Protein AF-0000000073300552 (afdb_homodimer)

Secondary structure (DSSP, 8-state):
-----GGGGGGGGGSTT-SS-----TT-EEE-S-TTT-HHHHHHHHHHHHHHHHHHHHTT---TT---EEEEEEEEEEEEEEEEEEEEEEEEEETTEEEEEEEEEEEEGGGTEEEEEEEEE----/-----GGGGGGGGGSTT-SS-----TT-EEE-S-TTT-HHHHHHHHHHHHHHHHHHHHTT---TT---EEEEEEEEEEEEEEEEEEEEEEEEEETTEEEEEEEEEEEEGGGTEEEEEEEEE----

Nearest PDB structures (foldseek):
  4tx4-assembly1_B  TM=7.366E-01  e=3.672E-06  Vigna unguiculata
  6vlp-assembly1_A  TM=6.630E-01  e=2.800E-05  Humulus lupulus
  4lzi-assembly1_A  TM=4.483E-01  e=7.388E-04  Solanum tuberosum
  8joh-assembly1_A  TM=6.327E-01  e=1.843E-02  Echinococcus multilocularis
  2l4v-assembly1_A  TM=4.323E-01  e=4.546E-02  Ananas comosus

Organism: Prunus persica (NCBI:txid3760)

Sequence (250 aa):
MMKVPILALLICLLFALSNGYGGTKVGGRQQIEDVKTNKEVQKLGRFSVAEYNRTQRKSHQSNGGGELQFLEVVEAQSQVVSGIKYYLKVSAVRNGAHMLFDSEVVVKPWLHSKQLLNFAPHGPNMMKVPILALLICLLFALSNGYGGTKVGGRQQIEDVKTNKEVQKLGRFSVAEYNRTQRKSHQSNGGGELQFLEVVEAQSQVVSGIKYYLKVSAVRNGAHMLFDSEVVVKPWLHSKQLLNFAPHGPN

pLDDT: mean 81.33, std 24.67, range [25.48, 98.88]

Radius of gyration: 22.51 Å; Cα contacts (8 Å, |Δi|>4): 403; chains: 2; bounding box: 71×49×38 Å

Solvent-accessible surface area (backbone atoms only — not comparable to full-atom values): 14512 Å² total; per-residue (Å²): 137,82,82,76,77,83,77,70,65,70,66,52,71,74,57,67,81,61,64,86,65,70,85,67,57,92,53,49,79,38,80,47,85,58,34,84,75,30,63,67,57,38,50,51,41,46,48,46,46,51,51,50,43,51,51,36,60,69,68,64,52,63,54,89,54,66,68,70,39,76,73,46,31,75,42,38,30,40,24,54,42,66,38,37,35,35,43,34,34,32,37,30,35,41,80,86,41,81,44,48,27,39,34,32,36,40,33,27,78,93,72,75,42,73,44,78,75,46,76,45,76,49,71,85,130,138,83,84,75,78,81,75,69,64,72,67,52,68,74,56,67,81,60,63,85,65,72,85,66,56,90,54,50,79,39,79,48,84,58,34,83,74,30,65,68,58,39,50,50,41,46,49,46,45,52,52,50,43,50,51,34,59,69,67,64,52,62,54,87,56,66,67,69,37,75,73,45,32,75,43,37,30,40,24,56,43,66,38,36,34,35,42,34,33,32,36,30,35,40,79,86,42,81,46,48,25,40,35,32,37,40,34,26,77,94,71,75,41,74,44,78,77,45,76,43,74,49,69,85,129

InterPro domains:
  IPR000010 Cystatin domain [PF16845] (33-120)
  IPR000010 Cystatin domain [SM00043] (24-122)
  IPR000010 Cystatin domain [cd00042] (27-119)
  IPR018073 Proteinase inhibitor I25, cystatin, conserved site [PS00287] (78-91)
  IPR046350 Cystatin superfamily [SSF54403] (32-123)

Structure (mmCIF, N/CA/C/O backbone):
data_AF-0000000073300552-model_v1
#
loop_
_entity.id
_entity.type
_entity.pdbx_description
1 polymer 'Uncharacterized protein'
#
loop_
_atom_site.group_PDB
_atom_site.id
_atom_site.type_symbol
_atom_site.label_atom_id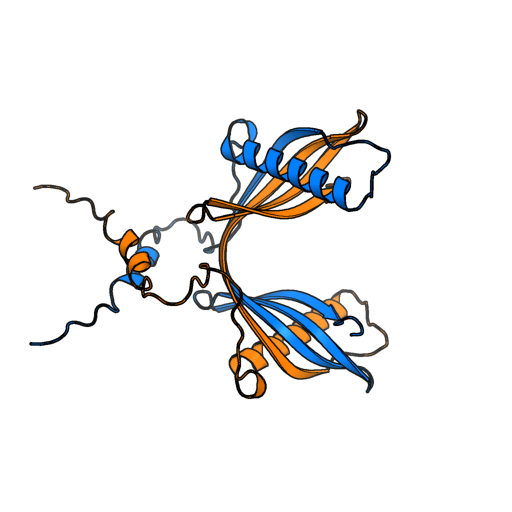
_atom_site.label_alt_id
_atom_site.label_comp_id
_atom_site.label_asym_id
_atom_site.label_entity_id
_atom_site.label_seq_id
_atom_site.pdbx_PDB_ins_code
_atom_site.Cartn_x
_atom_site.Cartn_y
_atom_site.Cartn_z
_atom_site.occupancy
_atom_site.B_iso_or_equiv
_atom_site.auth_seq_id
_atom_site.auth_comp_id
_atom_site.auth_asym_id
_atom_site.auth_atom_id
_atom_site.pdbx_PDB_model_num
ATOM 1 N N . MET A 1 1 ? -47.312 -12.625 2.01 1 25.48 1 MET A N 1
ATOM 2 C CA . MET A 1 1 ? -46.719 -11.43 2.605 1 25.48 1 MET A CA 1
ATOM 3 C C . MET A 1 1 ? -45.281 -11.25 2.17 1 25.48 1 MET A C 1
ATOM 5 O O . MET A 1 1 ? -44.438 -12.102 2.447 1 25.48 1 MET A O 1
ATOM 9 N N . MET A 1 2 ? -45.031 -10.477 1.089 1 26.59 2 MET A N 1
ATOM 10 C CA . MET A 1 2 ? -44.031 -10.477 0.047 1 26.59 2 MET A CA 1
ATOM 11 C C . MET A 1 2 ? -42.75 -9.781 0.529 1 26.59 2 MET A C 1
ATOM 13 O O . MET A 1 2 ? -42.812 -8.664 1.046 1 26.59 2 MET A O 1
ATOM 17 N N . LYS A 1 3 ? -41.781 -10.516 1.022 1 33.62 3 LYS A N 1
ATOM 18 C CA . LYS A 1 3 ? -40.469 -10.18 1.58 1 33.62 3 LYS A CA 1
ATOM 19 C C . LYS A 1 3 ? -39.688 -9.273 0.634 1 33.62 3 LYS A C 1
ATOM 21 O O . LYS A 1 3 ? -39.344 -9.664 -0.49 1 33.62 3 LYS A O 1
ATOM 26 N N . VAL A 1 4 ? -40 -7.871 0.587 1 34.06 4 VAL A N 1
ATOM 27 C CA . VAL A 1 4 ? -39.375 -6.852 -0.248 1 34.06 4 VAL A CA 1
ATOM 28 C C . VAL A 1 4 ? -37.844 -6.867 -0.041 1 34.06 4 VAL A C 1
ATOM 30 O O . VAL A 1 4 ? -37.375 -6.855 1.096 1 34.06 4 VAL A O 1
ATOM 33 N N . PRO A 1 5 ? -37 -7.207 -1.042 1 36 5 PRO A N 1
ATOM 34 C CA . PRO A 1 5 ? -35.562 -7.496 -1.068 1 36 5 PRO A 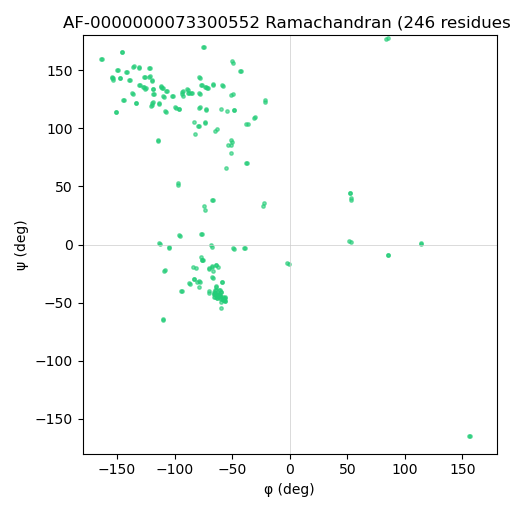CA 1
ATOM 35 C C . PRO A 1 5 ? -34.719 -6.297 -0.654 1 36 5 PRO A C 1
ATOM 37 O O . PRO A 1 5 ? -34.969 -5.172 -1.081 1 36 5 PRO A O 1
ATOM 40 N N . ILE A 1 6 ? -34.188 -6.164 0.638 1 35.41 6 ILE A N 1
ATOM 41 C CA . ILE A 1 6 ? -33.344 -5.242 1.363 1 35.41 6 ILE A CA 1
ATOM 42 C C . ILE A 1 6 ? -32.094 -4.949 0.537 1 35.41 6 ILE A C 1
ATOM 44 O O . ILE A 1 6 ? -31.125 -4.34 1.032 1 35.41 6 ILE A O 1
ATOM 48 N N . LEU A 1 7 ? -31.828 -5.539 -0.663 1 34.69 7 LEU A N 1
ATOM 49 C CA . LEU A 1 7 ? -30.594 -5.441 -1.453 1 34.69 7 LEU A CA 1
ATOM 50 C C . LEU A 1 7 ? -30.406 -4.023 -1.98 1 34.69 7 LEU A C 1
ATOM 52 O O . LEU A 1 7 ? -29.297 -3.639 -2.344 1 34.69 7 LEU A O 1
ATOM 56 N N . ALA A 1 8 ? -31.391 -3.168 -2.047 1 30.52 8 ALA A N 1
ATOM 57 C CA . ALA A 1 8 ? -31.391 -1.989 -2.908 1 30.52 8 ALA A CA 1
ATOM 58 C C . ALA A 1 8 ? -30.672 -0.822 -2.238 1 30.52 8 ALA A C 1
ATOM 60 O O . ALA A 1 8 ? -30.312 0.155 -2.896 1 30.52 8 ALA A O 1
ATOM 61 N N . LEU A 1 9 ? -30.516 -0.854 -0.917 1 31.48 9 LEU A N 1
ATOM 62 C CA . LEU A 1 9 ? -30.203 0.421 -0.277 1 31.48 9 LEU A CA 1
ATOM 63 C C . LEU A 1 9 ? -28.703 0.722 -0.358 1 31.48 9 LEU A C 1
ATOM 65 O O . LEU A 1 9 ? -28.312 1.887 -0.398 1 31.48 9 LEU A O 1
ATOM 69 N N . LEU A 1 10 ? -27.781 -0.257 -0.384 1 35.22 10 LEU A N 1
ATOM 70 C CA . LEU A 1 10 ? -26.359 0.004 -0.203 1 35.22 10 LEU A CA 1
ATOM 71 C C . LEU A 1 10 ? -25.797 0.787 -1.385 1 35.22 10 LEU A C 1
ATOM 73 O O . LEU A 1 10 ? -24.672 1.29 -1.323 1 35.22 10 LEU A O 1
ATOM 77 N N . ILE A 1 11 ? -26.438 0.8 -2.523 1 36.72 11 ILE A N 1
ATOM 78 C CA . ILE A 1 11 ? -25.891 1.356 -3.754 1 36.72 11 ILE A CA 1
ATOM 79 C C . ILE A 1 11 ? -25.969 2.881 -3.715 1 36.72 11 ILE A C 1
ATOM 81 O O . ILE A 1 11 ? -25.531 3.559 -4.641 1 36.72 11 ILE A O 1
ATOM 85 N N . CYS A 1 12 ? -26.703 3.439 -2.725 1 34 12 CYS A N 1
ATOM 86 C CA . CYS A 1 12 ? -27.094 4.828 -2.943 1 34 12 CYS A CA 1
ATOM 87 C C . CYS A 1 12 ? -25.938 5.773 -2.648 1 34 12 CYS A C 1
ATOM 89 O O . CYS A 1 12 ? -26 6.961 -2.959 1 34 12 CYS A O 1
ATOM 91 N N . LEU A 1 13 ? -25.062 5.445 -1.57 1 36.84 13 LEU A N 1
ATOM 92 C CA . LEU A 1 13 ? -24.125 6.508 -1.227 1 36.84 13 LEU A CA 1
ATOM 93 C C . LEU A 1 13 ? -23.203 6.816 -2.398 1 36.84 13 LEU A C 1
ATOM 95 O O . LEU A 1 13 ? -22.453 7.801 -2.363 1 36.84 13 LEU A O 1
ATOM 99 N N . LEU A 1 14 ? -23.078 5.91 -3.354 1 37.81 14 LEU A N 1
ATOM 100 C CA . LEU A 1 14 ? -22.172 6.242 -4.457 1 37.81 14 LEU A CA 1
ATOM 101 C C . LEU A 1 14 ? -22.766 7.363 -5.312 1 37.81 14 LEU A C 1
ATOM 103 O O . LEU A 1 14 ? -22.078 7.898 -6.184 1 37.81 14 LEU A O 1
ATOM 107 N N . PHE A 1 15 ? -24.141 7.543 -5.215 1 34.84 15 PHE A N 1
ATOM 108 C CA . PHE A 1 15 ? -24.688 8.375 -6.281 1 34.84 15 PHE A CA 1
ATOM 109 C C . PHE A 1 15 ? -24.438 9.852 -5.992 1 34.84 15 PHE A C 1
ATOM 111 O O . PHE A 1 15 ? -24.75 10.711 -6.816 1 34.84 15 PHE A O 1
ATOM 118 N N . ALA A 1 16 ? -24.406 10.234 -4.652 1 35.75 16 ALA A N 1
ATOM 119 C CA . ALA A 1 16 ? -24.609 11.68 -4.527 1 35.75 16 ALA A CA 1
ATOM 120 C C . ALA A 1 16 ? -23.516 12.445 -5.285 1 35.75 16 ALA A C 1
ATOM 122 O O . ALA A 1 16 ? -23.734 13.578 -5.719 1 35.75 16 ALA A O 1
ATOM 123 N N . LEU A 1 17 ? -22.234 12.234 -5.047 1 37.5 17 LEU A N 1
ATOM 124 C CA . LEU A 1 17 ? -21.344 13.289 -5.512 1 37.5 17 LEU A CA 1
ATOM 125 C C . LEU A 1 17 ? -21.188 13.25 -7.031 1 37.5 17 LEU A C 1
ATOM 127 O O . LEU A 1 17 ? -20.156 12.82 -7.547 1 37.5 17 LEU A O 1
ATOM 131 N N . SER A 1 18 ? -22.172 12.883 -7.672 1 35.56 18 SER A N 1
ATOM 132 C CA . SER A 1 18 ? -22.016 12.977 -9.117 1 35.56 18 SER A CA 1
ATOM 133 C C . SER A 1 18 ? -21.922 14.43 -9.57 1 35.56 18 SER A C 1
ATOM 135 O O . SER A 1 18 ? -22.312 14.766 -10.695 1 35.56 18 SER A O 1
ATOM 137 N N . ASN A 1 19 ? -22.031 15.453 -8.688 1 38.03 19 ASN A N 1
ATOM 138 C CA . ASN A 1 19 ? -22 16.703 -9.422 1 38.03 19 ASN A CA 1
ATOM 139 C C . ASN A 1 19 ? -20.812 16.75 -10.391 1 38.03 19 ASN A C 1
ATOM 141 O O . ASN A 1 19 ? -19.859 15.984 -10.258 1 38.03 19 ASN A O 1
ATOM 145 N N . GLY A 1 20 ? -20.906 17.656 -11.508 1 37.31 20 GLY A N 1
ATOM 146 C CA . GLY A 1 20 ? -20.062 18.094 -12.602 1 37.31 20 GLY A CA 1
ATOM 147 C C . GLY A 1 20 ? -18.609 18.297 -12.18 1 37.31 20 GLY A C 1
ATOM 148 O O . GLY A 1 20 ? -17.891 19.078 -12.805 1 37.31 20 GLY A O 1
ATOM 149 N N . TYR A 1 21 ? -18.25 18.125 -10.828 1 37.28 21 TYR A N 1
ATOM 150 C CA . TYR A 1 21 ? -16.859 18.484 -10.562 1 37.28 21 TYR A CA 1
ATOM 151 C C . TYR A 1 21 ? -15.93 17.812 -11.562 1 37.28 21 TYR A C 1
ATOM 153 O O . TYR A 1 21 ? -16.266 16.766 -12.133 1 37.28 21 TYR A O 1
ATOM 161 N N . GLY A 1 22 ? -15.07 18.453 -12.188 1 38.16 22 GLY A N 1
ATOM 162 C CA . GLY A 1 22 ? -13.984 17.922 -13 1 38.16 22 GLY A CA 1
ATOM 163 C C . GLY A 1 22 ? -13.617 16.484 -12.656 1 38.16 22 GLY A C 1
ATOM 164 O O . GLY A 1 22 ? -13.93 16.016 -11.562 1 38.16 22 GLY A O 1
ATOM 165 N N . GLY A 1 23 ? -13.672 15.531 -13.633 1 42.41 23 GLY A N 1
ATOM 166 C CA . GLY A 1 23 ? -13.328 14.117 -13.578 1 42.41 23 GLY A CA 1
ATOM 167 C C . GLY A 1 23 ? -12.359 13.789 -12.453 1 42.41 23 GLY A C 1
ATOM 168 O O . GLY A 1 23 ? -11.156 13.648 -12.688 1 42.41 23 GLY A O 1
ATOM 169 N N . THR A 1 24 ? -12.484 14.477 -11.289 1 45.47 24 THR A N 1
ATOM 170 C CA . THR A 1 24 ? -11.547 13.914 -10.328 1 45.47 24 THR A CA 1
ATOM 171 C C . THR A 1 24 ? -11.695 12.398 -10.242 1 45.47 24 THR A C 1
ATOM 173 O O . THR A 1 24 ? -12.805 11.891 -10.047 1 45.47 24 THR A O 1
ATOM 176 N N . LYS A 1 25 ? -11.125 11.664 -11 1 53.62 25 LYS A N 1
ATOM 177 C CA . LYS A 1 25 ? -11.117 10.203 -10.922 1 53.62 25 LYS A CA 1
ATOM 178 C C . LYS A 1 25 ? -11.227 9.727 -9.477 1 53.62 25 LYS A C 1
ATOM 180 O O . LYS A 1 25 ? -10.617 10.305 -8.578 1 53.62 25 LYS A O 1
ATOM 185 N N . VAL A 1 26 ? -12.336 9.172 -9.086 1 62.34 26 VAL A N 1
ATOM 186 C CA . VAL A 1 26 ? -12.594 8.547 -7.793 1 62.34 26 VAL A CA 1
ATOM 187 C C . VAL A 1 26 ? -11.352 7.785 -7.328 1 62.34 26 VAL A C 1
ATOM 189 O O . VAL A 1 26 ? -10.836 6.926 -8.047 1 62.34 26 VAL A O 1
ATOM 192 N N . GLY A 1 27 ? -10.633 8.438 -6.344 1 75.88 27 GLY A N 1
ATOM 193 C CA . GLY A 1 27 ? -9.516 7.762 -5.703 1 75.88 27 GLY A CA 1
ATOM 194 C C . GLY A 1 27 ? -8.172 8.414 -5.996 1 75.88 27 GLY A C 1
ATOM 195 O O . GLY A 1 27 ? -7.121 7.816 -5.758 1 75.88 27 GLY A O 1
ATOM 196 N N . GLY A 1 28 ? -8.195 9.508 -6.766 1 87.19 28 GLY A N 1
ATOM 197 C CA . GLY A 1 28 ? -6.926 10.172 -7.008 1 87.19 28 GLY A CA 1
ATOM 198 C C . GLY A 1 28 ? -6.438 10.977 -5.82 1 87.19 28 GLY A C 1
ATOM 199 O O . GLY A 1 28 ? -7.164 11.156 -4.84 1 87.19 28 GLY A O 1
ATOM 200 N N . ARG A 1 29 ? -5.207 11.43 -5.91 1 95 29 ARG A N 1
ATOM 201 C CA . ARG A 1 29 ? -4.625 12.242 -4.844 1 95 29 ARG A CA 1
ATOM 202 C C . ARG A 1 29 ? -5.156 13.672 -4.891 1 95 29 ARG A C 1
ATOM 204 O O . ARG A 1 29 ? -5.309 14.25 -5.969 1 95 29 ARG A O 1
ATOM 211 N N . GLN A 1 30 ? -5.465 14.203 -3.797 1 96.81 30 GLN A N 1
ATOM 212 C CA . GLN A 1 30 ? -5.922 15.578 -3.643 1 96.81 30 GLN A CA 1
ATOM 213 C C . GLN A 1 30 ? -4.965 16.375 -2.764 1 96.81 30 GLN A C 1
ATOM 215 O O . GLN A 1 30 ? -4.594 15.938 -1.675 1 96.81 30 GLN A O 1
ATOM 220 N N . GLN A 1 31 ? -4.648 17.562 -3.258 1 97.56 31 GLN A N 1
ATOM 221 C CA . GLN A 1 31 ? -3.754 18.438 -2.492 1 97.56 31 GLN A CA 1
ATOM 222 C C . GLN A 1 31 ? -4.465 19.016 -1.276 1 97.56 31 GLN A C 1
ATOM 224 O O . GLN A 1 31 ? -5.613 19.453 -1.37 1 97.56 31 GLN A O 1
ATOM 229 N N . ILE A 1 32 ? -3.807 19 -0.195 1 97.56 32 ILE A N 1
ATOM 230 C CA . ILE A 1 32 ? -4.258 19.719 0.989 1 97.56 32 ILE A CA 1
ATOM 231 C C . ILE A 1 32 ? -3.568 21.078 1.06 1 97.56 32 ILE A C 1
ATOM 233 O O . ILE A 1 32 ? -2.342 21.156 1.167 1 97.56 32 ILE A O 1
ATOM 237 N N . GLU A 1 33 ? -4.254 22.141 0.992 1 96.5 33 GLU A N 1
ATOM 238 C CA . GLU A 1 33 ? -3.689 23.469 0.802 1 96.5 33 GLU A CA 1
ATOM 239 C C . GLU A 1 33 ? -3.322 24.109 2.139 1 96.5 33 GLU A C 1
ATOM 241 O O . GLU A 1 33 ? -2.355 24.875 2.225 1 96.5 33 GLU A O 1
ATOM 246 N N . ASP A 1 34 ? -4.055 23.828 3.188 1 97 34 ASP A N 1
ATOM 247 C CA . ASP A 1 34 ? -3.822 24.484 4.473 1 97 34 ASP A CA 1
ATOM 248 C C . ASP A 1 34 ? -2.965 23.609 5.387 1 97 34 ASP A C 1
ATOM 250 O O . ASP A 1 34 ? -3.279 23.438 6.566 1 97 34 ASP A O 1
ATOM 254 N N . VAL A 1 35 ? -1.846 23.156 4.875 1 97.88 35 VAL A N 1
ATOM 255 C CA . VAL A 1 35 ? -1.058 22.125 5.531 1 97.88 35 VAL A CA 1
ATOM 256 C C . VAL A 1 35 ? -0.512 22.656 6.855 1 97.88 35 VAL A C 1
ATOM 258 O O . VAL A 1 35 ? -0.629 21.984 7.891 1 97.88 35 VAL A O 1
ATOM 261 N N . LYS A 1 36 ? 0.034 23.875 6.91 1 96.69 36 LYS A N 1
ATOM 262 C CA . LYS A 1 36 ? 0.73 24.391 8.086 1 96.69 36 LYS A CA 1
ATOM 263 C C . LYS A 1 36 ? -0.235 24.594 9.25 1 96.69 36 LYS A C 1
ATOM 265 O O . LYS A 1 36 ? 0.139 24.422 10.414 1 96.69 36 LYS A O 1
ATOM 270 N N . THR A 1 37 ? -1.49 24.859 8.898 1 97.19 37 THR A N 1
ATOM 271 C CA . THR A 1 37 ? -2.451 25.156 9.953 1 97.19 37 THR A CA 1
ATOM 272 C C . THR A 1 37 ? -3.381 23.969 10.18 1 97.19 37 THR A C 1
ATOM 274 O O . THR A 1 37 ? -4.234 24 11.07 1 97.19 37 THR A O 1
ATOM 277 N N . ASN A 1 38 ? -3.219 22.984 9.43 1 98 38 ASN A N 1
ATOM 278 C CA . ASN A 1 38 ? -4.043 21.781 9.555 1 98 38 ASN A CA 1
ATOM 279 C C . ASN A 1 38 ? -3.561 20.891 10.688 1 98 38 ASN A C 1
ATOM 281 O O . ASN A 1 38 ? -2.596 20.141 10.531 1 98 38 ASN A O 1
ATOM 285 N N . LYS A 1 39 ? -4.242 20.938 11.797 1 98.06 39 LYS A N 1
ATOM 286 C CA . LYS A 1 39 ? -3.809 20.234 13.008 1 98.06 39 LYS A CA 1
ATOM 287 C C . LYS A 1 39 ? -3.746 18.734 12.789 1 98.06 39 LYS A C 1
ATOM 289 O O . LYS A 1 39 ? -2.834 18.062 13.273 1 98.06 39 LYS A O 1
ATOM 294 N N . GLU A 1 40 ? -4.688 18.188 12.07 1 97.75 40 GLU A N 1
ATOM 295 C CA . GLU A 1 40 ? -4.715 16.75 11.812 1 97.75 40 GLU A CA 1
ATOM 296 C C . GLU A 1 40 ? -3.494 16.312 11.008 1 97.75 40 GLU A C 1
ATOM 298 O O . GLU A 1 40 ? -2.846 15.32 11.352 1 97.75 40 GLU A O 1
ATOM 303 N N . VAL A 1 41 ? -3.213 17.047 10 1 98.69 41 VAL A N 1
ATOM 304 C CA . VAL A 1 41 ? -2.078 16.75 9.133 1 98.69 41 VAL A CA 1
ATOM 305 C C . VAL A 1 41 ? -0.781 16.828 9.938 1 98.69 41 VAL A C 1
ATOM 307 O O . VAL A 1 41 ? 0.089 15.961 9.812 1 98.69 41 VAL A O 1
ATOM 310 N N . GLN A 1 42 ? -0.641 17.844 10.758 1 98.88 42 GLN A N 1
ATOM 311 C CA . GLN A 1 42 ? 0.555 18 11.586 1 98.88 42 GLN A CA 1
ATOM 312 C C . GLN A 1 42 ? 0.674 16.844 12.586 1 98.88 42 GLN A C 1
ATOM 314 O O . GLN A 1 42 ? 1.773 16.359 12.844 1 98.88 42 GLN A O 1
ATOM 319 N N . LYS A 1 43 ? -0.481 16.375 13.117 1 98.75 43 LYS A N 1
ATOM 320 C CA . LYS A 1 43 ? -0.477 15.234 14.023 1 98.75 43 LYS A CA 1
ATOM 321 C C . LYS A 1 43 ? 0 13.969 13.312 1 98.75 43 LYS A C 1
ATOM 323 O O . LYS A 1 43 ? 0.736 13.164 13.883 1 98.75 43 LYS A O 1
ATOM 328 N N . LEU A 1 44 ? -0.402 13.805 12.094 1 98.88 44 LEU A N 1
ATOM 329 C CA . LEU A 1 44 ? 0.035 12.656 11.312 1 98.88 44 LEU A CA 1
ATOM 330 C C . LEU A 1 44 ? 1.536 12.711 11.055 1 98.88 44 LEU A C 1
ATOM 332 O O . LEU A 1 44 ? 2.211 11.68 11.055 1 98.88 44 LEU A O 1
ATOM 336 N N . GLY A 1 45 ? 2.064 13.844 10.75 1 98.88 45 GLY A N 1
ATOM 337 C CA . GLY A 1 45 ? 3.504 14 10.625 1 98.88 45 GLY A CA 1
ATOM 338 C C . GLY A 1 45 ? 4.262 13.617 11.875 1 98.88 45 GLY A C 1
ATOM 339 O O . GLY A 1 45 ? 5.262 12.898 11.805 1 98.88 45 GLY A O 1
ATOM 340 N N . ARG A 1 46 ? 3.756 14.094 13 1 98.75 46 ARG A N 1
ATOM 341 C CA . ARG A 1 46 ? 4.375 13.734 14.273 1 98.75 46 ARG A CA 1
ATOM 342 C C . ARG A 1 46 ? 4.344 12.227 14.492 1 98.75 46 ARG A C 1
ATOM 344 O O . ARG A 1 46 ? 5.332 11.641 14.938 1 98.75 46 ARG A O 1
ATOM 351 N N . PHE A 1 47 ? 3.246 11.719 14.203 1 98.88 47 PHE A N 1
ATOM 352 C CA . PHE A 1 47 ? 3.098 10.266 14.297 1 98.88 47 PHE A CA 1
ATOM 353 C C . PHE A 1 47 ? 4.137 9.562 13.438 1 98.88 47 PHE A C 1
ATOM 355 O O . PHE A 1 47 ? 4.742 8.578 13.867 1 98.88 47 PHE A O 1
ATOM 362 N N . SER A 1 48 ? 4.324 9.977 12.281 1 98.81 48 SER A N 1
ATOM 363 C CA . SER A 1 48 ? 5.277 9.375 11.352 1 98.81 48 SER A CA 1
ATOM 364 C C . SER A 1 48 ? 6.684 9.352 11.938 1 98.81 48 SER A C 1
ATOM 366 O O . SER A 1 48 ? 7.359 8.32 11.906 1 98.81 48 SER A O 1
ATOM 368 N N . VAL A 1 49 ? 7.074 10.438 12.445 1 98.44 49 VAL A N 1
ATOM 369 C CA . VAL A 1 49 ? 8.414 10.562 13.008 1 98.44 49 VAL A CA 1
ATOM 370 C C . VAL A 1 49 ? 8.547 9.664 14.234 1 98.44 49 VAL A C 1
ATOM 372 O O . VAL A 1 49 ? 9.555 8.977 14.406 1 98.44 49 VAL A O 1
ATOM 375 N N . ALA A 1 50 ? 7.504 9.664 15.078 1 97.94 50 ALA A N 1
ATOM 376 C CA . ALA A 1 50 ? 7.516 8.82 16.266 1 97.94 50 ALA A CA 1
ATOM 377 C C . ALA A 1 50 ? 7.645 7.348 15.898 1 97.94 50 ALA A C 1
ATOM 379 O O . ALA A 1 50 ? 8.414 6.609 16.516 1 97.94 50 ALA A O 1
ATOM 380 N N . GLU A 1 51 ? 6.875 6.957 14.969 1 97.62 51 GLU A N 1
ATOM 381 C CA . GLU A 1 51 ? 6.914 5.566 14.523 1 97.62 51 GLU A CA 1
ATOM 382 C C . GLU A 1 51 ? 8.273 5.215 13.93 1 97.62 51 GLU A C 1
ATOM 384 O O . GLU A 1 51 ? 8.797 4.125 14.164 1 97.62 51 GLU A O 1
ATOM 389 N N . TYR A 1 52 ? 8.789 6.094 13.117 1 95.69 52 TYR A N 1
ATOM 390 C CA . TYR A 1 52 ? 10.125 5.891 12.555 1 95.69 52 TYR A CA 1
ATOM 391 C C . TYR A 1 52 ? 11.156 5.707 13.664 1 95.69 52 TYR A C 1
ATOM 393 O O . TYR A 1 52 ? 11.945 4.762 13.633 1 95.69 52 TYR A O 1
ATOM 401 N N . ASN A 1 53 ? 11.109 6.59 14.617 1 95.19 53 ASN A N 1
ATOM 402 C CA . ASN A 1 53 ? 12.039 6.512 15.734 1 95.19 53 ASN A CA 1
ATOM 403 C C . ASN A 1 53 ? 11.875 5.207 16.516 1 95.19 53 ASN A C 1
ATOM 405 O O . ASN A 1 53 ? 12.867 4.594 16.922 1 95.19 53 ASN A O 1
ATOM 409 N N . ARG A 1 54 ? 10.68 4.863 16.719 1 94.94 54 ARG A N 1
ATOM 410 C CA . ARG A 1 54 ? 10.398 3.619 17.422 1 94.94 54 ARG A CA 1
ATOM 411 C C . ARG A 1 54 ? 11.023 2.428 16.703 1 94.94 54 ARG A C 1
ATOM 413 O O . ARG A 1 54 ? 11.641 1.567 17.328 1 94.94 54 ARG A O 1
ATOM 420 N N . THR A 1 55 ? 10.82 2.373 15.461 1 92.81 55 THR A N 1
ATOM 421 C CA . THR A 1 55 ? 11.328 1.265 14.656 1 92.81 55 THR A CA 1
ATOM 422 C C . THR A 1 55 ? 12.852 1.26 14.648 1 92.81 55 THR A C 1
ATOM 424 O O . THR A 1 55 ? 13.477 0.196 14.672 1 92.81 55 THR A O 1
ATOM 427 N N . GLN A 1 56 ? 13.406 2.473 14.516 1 90.19 56 GLN A N 1
ATOM 428 C CA . GLN A 1 56 ? 14.859 2.576 14.539 1 90.19 56 GLN A CA 1
ATOM 429 C C . GLN A 1 56 ? 15.43 2.086 15.867 1 90.19 56 GLN A C 1
ATOM 431 O O . GLN A 1 56 ? 16.484 1.456 15.898 1 90.19 56 GLN A O 1
ATOM 436 N N . ARG A 1 57 ? 14.789 2.459 16.922 1 88.69 57 ARG A N 1
ATOM 437 C CA . ARG A 1 57 ? 15.219 2.012 18.25 1 88.69 57 ARG A CA 1
ATOM 438 C C . ARG A 1 57 ? 15.188 0.491 18.344 1 88.69 57 ARG A C 1
ATOM 440 O O . ARG A 1 57 ? 16.094 -0.12 18.891 1 88.69 57 ARG A O 1
ATOM 447 N N . LYS A 1 58 ? 14.188 -0.043 17.797 1 87.12 58 LYS A N 1
ATOM 448 C CA . LYS A 1 58 ? 14 -1.489 17.875 1 87.12 58 LYS A CA 1
ATOM 449 C C . LYS A 1 58 ? 15.039 -2.225 17.031 1 87.12 58 LYS A C 1
ATOM 451 O O . LYS A 1 58 ? 15.523 -3.289 17.438 1 87.12 58 LYS A O 1
ATOM 456 N N . SER A 1 59 ? 15.352 -1.716 15.852 1 83.31 59 SER A N 1
ATOM 457 C CA . SER A 1 59 ? 16.297 -2.355 14.945 1 83.31 59 SER A CA 1
ATOM 458 C C . SER A 1 59 ? 17.734 -2.125 15.391 1 83.31 59 SER A C 1
ATOM 460 O O . SER A 1 59 ? 18.672 -2.637 14.773 1 83.31 59 SER A O 1
ATOM 462 N N . HIS A 1 60 ? 17.969 -1.572 16.594 1 71.44 60 HIS A N 1
ATOM 463 C CA . HIS A 1 60 ? 19.281 -1.262 17.125 1 71.44 60 HIS A CA 1
ATOM 464 C C . HIS A 1 60 ? 20.094 -0.434 16.125 1 71.44 60 HIS A C 1
ATOM 466 O O . HIS A 1 60 ? 21.328 -0.353 16.234 1 71.44 60 HIS A O 1
ATOM 472 N N . GLN A 1 61 ? 19.406 -0.112 15 1 62.53 61 GLN A N 1
ATOM 473 C CA . GLN A 1 61 ? 20.125 0.767 14.07 1 62.53 61 GLN A CA 1
ATOM 474 C C . GLN A 1 61 ? 20.312 2.154 14.68 1 62.53 61 GLN A C 1
ATOM 476 O O . GLN A 1 61 ? 20.219 3.162 13.977 1 62.53 61 GLN A O 1
ATOM 481 N N . SER A 1 62 ? 20.578 2.172 15.938 1 58.69 62 SER A N 1
ATOM 482 C CA . SER A 1 62 ? 20.938 3.48 16.469 1 58.69 62 SER A CA 1
ATOM 483 C C . SER A 1 62 ? 21.781 4.273 15.492 1 58.69 62 SER A C 1
ATOM 485 O O . SER A 1 62 ? 22.875 3.848 15.125 1 58.69 62 SER A O 1
ATOM 487 N N . ASN A 1 63 ? 21.172 4.664 14.508 1 58.03 63 ASN A N 1
ATOM 488 C CA . ASN A 1 63 ? 22.062 5.488 13.695 1 58.03 63 ASN A CA 1
ATOM 489 C C . ASN A 1 63 ? 22.734 6.578 14.523 1 58.03 63 ASN A C 1
ATOM 491 O O . ASN A 1 63 ? 22.109 7.164 15.414 1 58.03 63 ASN A O 1
ATOM 495 N N . GLY A 1 64 ? 23.828 6.238 15.039 1 62.38 64 GLY A N 1
ATOM 496 C CA . GLY A 1 64 ? 24.703 7.152 15.758 1 62.38 64 GLY A CA 1
ATOM 497 C C . GLY A 1 64 ? 24.188 8.578 15.781 1 62.38 64 GLY A C 1
ATOM 498 O O . GLY A 1 64 ? 24.688 9.422 16.531 1 62.38 64 GLY A O 1
ATOM 499 N N . GLY A 1 65 ? 23.297 8.914 14.977 1 67 65 GLY A N 1
ATOM 500 C CA . GLY A 1 65 ? 23 10.328 14.812 1 67 65 GLY A CA 1
ATOM 501 C C . GLY A 1 65 ? 21.828 10.789 15.656 1 67 65 GLY A C 1
ATOM 502 O O . GLY A 1 65 ? 21.453 11.961 15.602 1 67 65 GLY A O 1
ATOM 503 N N . GLY A 1 66 ? 21.234 9.922 16.641 1 82.81 66 GLY A N 1
ATOM 504 C CA . GLY A 1 66 ? 20.156 10.344 17.516 1 82.81 66 GLY A CA 1
ATOM 505 C C . GLY A 1 66 ? 18.781 10.234 16.875 1 82.81 66 GLY A C 1
ATOM 506 O O . GLY A 1 66 ? 18.672 9.859 15.695 1 82.81 66 GLY A O 1
ATOM 507 N N . GLU A 1 67 ? 17.75 10.547 17.641 1 91 67 GLU A N 1
ATOM 508 C CA . GLU A 1 67 ? 16.375 10.461 17.188 1 91 67 GLU A CA 1
ATOM 509 C C . GLU A 1 67 ? 16 11.656 16.312 1 91 67 GLU A C 1
ATOM 511 O O . GLU A 1 67 ? 16.562 12.742 16.469 1 91 67 GLU A O 1
ATOM 516 N N . LEU A 1 68 ? 15.211 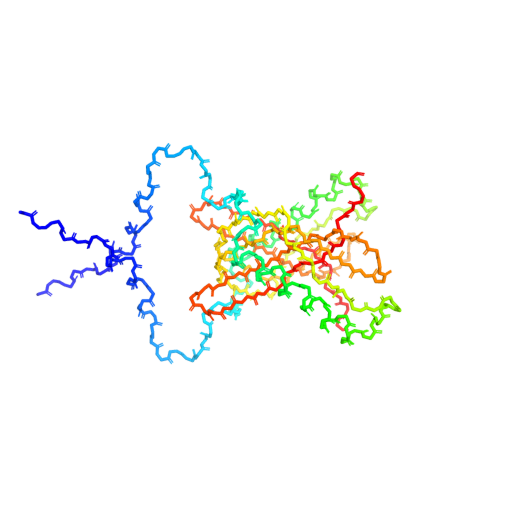11.367 15.359 1 95.06 68 LEU A N 1
ATOM 517 C CA . LEU A 1 68 ? 14.641 12.43 14.539 1 95.06 68 LEU A CA 1
ATOM 518 C C . LEU A 1 68 ? 13.688 13.289 15.352 1 95.06 68 LEU A C 1
ATOM 520 O O . LEU A 1 68 ? 12.906 12.773 16.156 1 95.06 68 LEU A O 1
ATOM 524 N N . GLN A 1 69 ? 13.812 14.594 15.133 1 97.5 69 GLN A N 1
ATOM 525 C CA . GLN A 1 69 ? 12.891 15.523 15.773 1 97.5 69 GLN A CA 1
ATOM 526 C C . GLN A 1 69 ? 11.93 16.141 14.758 1 97.5 69 GLN A C 1
ATOM 528 O O . GLN A 1 69 ? 12.367 16.734 13.766 1 97.5 69 GLN A O 1
ATOM 533 N N . PHE A 1 70 ? 10.68 16.016 15.086 1 98.5 70 PHE A N 1
ATOM 534 C CA . PHE A 1 70 ? 9.648 16.531 14.195 1 98.5 70 PHE A CA 1
ATOM 535 C C . PHE A 1 70 ? 9.641 18.062 14.219 1 98.5 70 PHE A C 1
ATOM 537 O O . PHE A 1 70 ? 9.719 18.672 15.289 1 98.5 70 PHE A O 1
ATOM 544 N N . LEU A 1 71 ? 9.57 18.703 13.047 1 98.5 71 LEU A N 1
ATOM 545 C CA . LEU A 1 71 ? 9.359 20.141 12.984 1 98.5 71 LEU A CA 1
ATOM 546 C C . LEU A 1 71 ? 7.969 20.469 12.453 1 98.5 71 LEU A C 1
ATOM 548 O O . LEU A 1 71 ? 7.125 20.984 13.195 1 98.5 71 LEU A O 1
ATOM 552 N N . GLU A 1 72 ? 7.656 20.094 11.133 1 98.69 72 GLU A N 1
ATOM 553 C CA . GLU A 1 72 ? 6.348 20.359 10.531 1 98.69 72 GLU A CA 1
ATOM 554 C C . GLU A 1 72 ? 6.141 19.516 9.273 1 98.69 72 GLU A C 1
ATOM 556 O O . GLU A 1 72 ? 7.102 19.016 8.695 1 98.69 72 GLU A O 1
ATOM 561 N N . VAL A 1 73 ? 4.863 19.422 8.977 1 98.88 73 VAL A N 1
ATOM 562 C CA . VAL A 1 73 ? 4.52 18.969 7.633 1 98.88 73 VAL A CA 1
ATOM 563 C C . VAL A 1 73 ? 4.445 20.172 6.688 1 98.88 73 VAL A C 1
ATOM 565 O O . VAL A 1 73 ? 3.738 21.141 6.965 1 98.88 73 VAL A O 1
ATOM 568 N N . VAL A 1 74 ? 5.133 20.031 5.559 1 98.62 74 VAL A N 1
ATOM 569 C CA . VAL A 1 74 ? 5.195 21.203 4.695 1 98.62 74 VAL A CA 1
ATOM 570 C C . VAL A 1 74 ? 4.344 20.984 3.449 1 98.62 74 VAL A C 1
ATOM 572 O O . VAL A 1 74 ? 3.965 21.938 2.766 1 98.62 74 VAL A O 1
ATOM 575 N N . GLU A 1 75 ? 4.039 19.828 3.037 1 98.62 75 GLU A N 1
ATOM 576 C CA . GLU A 1 75 ? 3.146 19.438 1.949 1 98.62 75 GLU A CA 1
ATOM 577 C C . GLU A 1 75 ? 2.355 18.188 2.305 1 98.62 75 GLU A C 1
ATOM 579 O O . GLU A 1 75 ? 2.84 17.328 3.049 1 98.62 75 GLU A O 1
ATOM 584 N N . ALA A 1 76 ? 1.18 18.156 1.771 1 98.81 76 ALA A N 1
ATOM 585 C CA . ALA A 1 76 ? 0.345 16.984 2.035 1 98.81 76 ALA A CA 1
ATOM 586 C C . ALA A 1 76 ? -0.663 16.766 0.912 1 98.81 76 ALA A C 1
ATOM 588 O O . ALA A 1 76 ? -1.187 17.734 0.342 1 98.81 76 ALA A O 1
ATOM 589 N N . GLN A 1 77 ? -0.922 15.547 0.621 1 98.62 77 GLN A N 1
ATOM 590 C CA . GLN A 1 77 ? -2.023 15.086 -0.22 1 98.62 77 GLN A CA 1
ATOM 591 C C . GLN A 1 77 ? -2.789 13.953 0.448 1 98.62 77 GLN A C 1
ATOM 593 O O . GLN A 1 77 ? -2.244 13.242 1.294 1 98.62 77 GLN A O 1
ATOM 598 N N . SER A 1 78 ? -4.016 13.828 0.138 1 97.81 78 SER A N 1
ATOM 599 C CA . SER A 1 78 ? -4.84 12.719 0.61 1 97.81 78 SER A CA 1
ATOM 600 C C . SER A 1 78 ? -5.422 11.93 -0.556 1 97.81 78 SER A C 1
ATOM 602 O O . SER A 1 78 ? -5.613 12.469 -1.646 1 97.81 78 SER A O 1
ATOM 604 N N . GLN A 1 79 ? -5.676 10.633 -0.339 1 96.12 79 GLN A N 1
ATOM 605 C CA . GLN A 1 79 ? -6.27 9.719 -1.308 1 96.12 79 GLN A CA 1
ATOM 606 C C . GLN A 1 79 ? -7.191 8.719 -0.621 1 96.12 79 GLN A C 1
ATOM 608 O O . GLN A 1 79 ? -6.781 8.039 0.33 1 96.12 79 GLN A O 1
ATOM 613 N N . VAL A 1 80 ? -8.383 8.734 -1.128 1 94.25 80 VAL A N 1
ATOM 614 C CA . VAL A 1 80 ? -9.273 7.691 -0.64 1 94.25 80 VAL A CA 1
ATOM 615 C C . VAL A 1 80 ? -8.859 6.344 -1.23 1 94.25 80 VAL A C 1
ATOM 617 O O . VAL A 1 80 ? -8.914 6.148 -2.447 1 94.25 80 VAL A O 1
ATOM 620 N N . VAL A 1 81 ? -8.445 5.48 -0.313 1 93.44 81 VAL A N 1
ATOM 621 C CA . VAL A 1 81 ? -8.031 4.145 -0.74 1 93.44 81 VAL A CA 1
ATOM 622 C C . VAL A 1 81 ? -9.156 3.146 -0.459 1 93.44 81 VAL A C 1
ATOM 624 O O . VAL A 1 81 ? -9.742 3.148 0.627 1 93.44 81 VAL A O 1
ATOM 627 N N . SER A 1 82 ? -9.508 2.41 -1.515 1 92.81 82 SER A N 1
ATOM 628 C CA . SER A 1 82 ? -10.531 1.377 -1.425 1 92.81 82 SER A CA 1
ATOM 629 C C . SER A 1 82 ? -10.312 0.29 -2.473 1 92.81 82 SER A C 1
ATOM 631 O O . SER A 1 82 ? -9.883 0.576 -3.592 1 92.81 82 SER A O 1
ATOM 633 N N . GLY A 1 83 ? -10.609 -0.956 -2.039 1 95.12 83 GLY A N 1
ATOM 634 C CA . GLY A 1 83 ? -10.461 -2.1 -2.926 1 95.12 83 GLY A CA 1
ATOM 635 C C . GLY A 1 83 ? -10.25 -3.406 -2.186 1 95.12 83 GLY A C 1
ATOM 636 O O . GLY A 1 83 ? -10.633 -3.531 -1.02 1 95.12 83 GLY A O 1
ATOM 637 N N . ILE A 1 84 ? -9.828 -4.328 -2.936 1 97.12 84 ILE A N 1
ATOM 638 C CA . ILE A 1 84 ? -9.445 -5.625 -2.391 1 97.12 84 ILE A CA 1
ATOM 639 C C . ILE A 1 84 ? -7.98 -5.906 -2.695 1 97.12 84 ILE A C 1
ATOM 641 O O . ILE A 1 84 ? -7.559 -5.867 -3.855 1 97.12 84 ILE A O 1
ATOM 645 N N . LYS A 1 85 ? -7.258 -6.078 -1.61 1 97.81 85 LYS A N 1
ATOM 646 C CA . LYS A 1 85 ? -5.863 -6.473 -1.768 1 97.81 85 LYS A CA 1
ATOM 647 C C . LYS A 1 85 ? -5.707 -7.988 -1.699 1 97.81 85 LYS A C 1
ATOM 649 O O . LYS A 1 85 ? -6.242 -8.633 -0.793 1 97.81 85 LYS A O 1
ATOM 654 N N . TYR A 1 86 ? -4.973 -8.516 -2.686 1 98.69 86 TYR A N 1
ATOM 655 C CA . TYR A 1 86 ? -4.66 -9.945 -2.729 1 98.69 86 TYR A CA 1
ATOM 656 C C . TYR A 1 86 ? -3.178 -10.188 -2.461 1 98.69 86 TYR A C 1
ATOM 658 O O . TYR A 1 86 ? -2.32 -9.469 -2.988 1 98.69 86 TYR A O 1
ATOM 666 N N . TYR A 1 87 ? -2.992 -11.117 -1.652 1 98.81 87 TYR A N 1
ATOM 667 C CA . TYR A 1 87 ? -1.66 -11.648 -1.389 1 98.81 87 TYR A CA 1
ATOM 668 C C . TYR A 1 87 ? -1.492 -13.031 -2.012 1 98.81 87 TYR A C 1
ATOM 670 O O . TYR A 1 87 ? -2.113 -14 -1.568 1 98.81 87 TYR A O 1
ATOM 678 N N . LEU A 1 88 ? -0.651 -13.109 -2.938 1 98.88 88 LEU A N 1
ATOM 679 C CA . LEU A 1 88 ? -0.551 -14.336 -3.727 1 98.88 88 LEU A CA 1
ATOM 680 C C . LEU A 1 88 ? 0.839 -14.945 -3.602 1 98.88 88 LEU A C 1
ATOM 682 O O . LEU A 1 88 ? 1.84 -14.227 -3.566 1 98.88 88 LEU A O 1
ATOM 686 N N . LYS A 1 89 ? 0.878 -16.188 -3.52 1 98.81 89 LYS A N 1
ATOM 687 C CA . LYS A 1 89 ? 2.088 -16.953 -3.824 1 98.81 89 LYS A CA 1
ATOM 688 C C . LYS A 1 89 ? 2.035 -17.531 -5.234 1 98.81 89 LYS A C 1
ATOM 690 O O . LYS A 1 89 ? 1.183 -18.359 -5.535 1 98.81 89 LYS A O 1
ATOM 695 N N . VAL A 1 90 ? 2.922 -17.125 -6.004 1 98.75 90 VAL A N 1
ATOM 696 C CA . VAL A 1 90 ? 2.883 -17.406 -7.438 1 98.75 90 VAL A CA 1
ATOM 697 C C . VAL A 1 90 ? 4.039 -18.328 -7.812 1 98.75 90 VAL A C 1
ATOM 699 O O . VAL A 1 90 ? 5.203 -18.016 -7.559 1 98.75 90 VAL A O 1
ATOM 702 N N . SER A 1 91 ? 3.736 -19.422 -8.344 1 98.38 91 SER A N 1
ATOM 703 C CA . SER A 1 91 ? 4.719 -20.328 -8.93 1 98.38 91 SER A CA 1
ATOM 704 C C . SER A 1 91 ? 5.02 -19.953 -10.383 1 98.38 91 SER A C 1
ATOM 706 O O . SER A 1 91 ? 4.098 -19.703 -11.164 1 98.38 91 SER A O 1
ATOM 708 N N . ALA A 1 92 ? 6.297 -19.859 -10.688 1 97.81 92 ALA A N 1
ATOM 709 C CA . ALA A 1 92 ? 6.734 -19.469 -12.023 1 97.81 92 ALA A CA 1
ATOM 710 C C . ALA A 1 92 ? 8.031 -20.188 -12.398 1 97.81 92 ALA A C 1
ATOM 712 O O . ALA A 1 92 ? 8.656 -20.844 -11.562 1 97.81 92 ALA A O 1
ATOM 713 N N . VAL A 1 93 ? 8.344 -20.125 -13.688 1 96.19 93 VAL A N 1
ATOM 714 C CA . VAL A 1 93 ? 9.555 -20.734 -14.211 1 96.19 93 VAL A CA 1
ATOM 715 C C . VAL A 1 93 ? 10.375 -19.703 -14.969 1 96.19 93 VAL A C 1
ATOM 717 O O . VAL A 1 93 ? 9.82 -18.891 -15.719 1 96.19 93 VAL A O 1
ATOM 720 N N . ARG A 1 94 ? 11.633 -19.688 -14.703 1 92.62 94 ARG A N 1
ATOM 721 C CA . ARG A 1 94 ? 12.594 -18.891 -15.453 1 92.62 94 ARG A CA 1
ATOM 722 C C . ARG A 1 94 ? 13.828 -19.703 -15.82 1 92.62 94 ARG A C 1
ATOM 724 O O . ARG A 1 94 ? 14.492 -20.25 -14.945 1 92.62 94 ARG A O 1
ATOM 731 N N . ASN A 1 95 ? 14.07 -19.781 -17.078 1 91.38 95 ASN A N 1
ATOM 732 C CA . ASN A 1 95 ? 15.219 -20.547 -17.562 1 91.38 95 ASN A CA 1
ATOM 733 C C . ASN A 1 95 ? 15.219 -21.969 -17.016 1 91.38 95 ASN A C 1
ATOM 735 O O . ASN A 1 95 ? 16.25 -22.453 -16.562 1 91.38 95 ASN A O 1
ATOM 739 N N . GLY A 1 96 ? 14.078 -22.531 -16.938 1 91.5 96 GLY A N 1
ATOM 740 C CA . GLY A 1 96 ? 13.93 -23.922 -16.516 1 91.5 96 GLY A CA 1
ATOM 741 C C . GLY A 1 96 ? 13.875 -24.078 -15.016 1 91.5 96 GLY A C 1
ATOM 742 O O . GLY A 1 96 ? 13.609 -25.188 -14.516 1 91.5 96 GLY A O 1
ATOM 743 N N . ALA A 1 97 ? 14.133 -23.047 -14.234 1 93.19 97 ALA A N 1
ATOM 744 C CA . ALA A 1 97 ? 14.102 -23.109 -12.773 1 93.19 97 ALA A CA 1
ATOM 745 C C . ALA A 1 97 ? 12.727 -22.719 -12.234 1 93.19 97 ALA A C 1
ATOM 747 O O . ALA A 1 97 ? 12.164 -21.688 -12.625 1 93.19 97 ALA A O 1
ATOM 748 N N . HIS A 1 98 ? 12.219 -23.656 -11.359 1 96.12 98 HIS A N 1
ATOM 749 C CA . HIS A 1 98 ? 10.977 -23.359 -10.664 1 96.12 98 HIS A CA 1
ATOM 750 C C . HIS A 1 98 ? 11.211 -22.406 -9.492 1 96.12 98 HIS A C 1
ATOM 752 O O . HIS A 1 98 ? 12.102 -22.641 -8.68 1 96.12 98 HIS A O 1
ATOM 758 N N . MET A 1 99 ? 10.391 -21.344 -9.477 1 95.5 99 MET A N 1
ATOM 759 C CA . MET A 1 99 ? 10.555 -20.344 -8.43 1 95.5 99 MET A CA 1
ATOM 760 C C . MET A 1 99 ? 9.203 -19.938 -7.852 1 95.5 99 MET A C 1
ATOM 762 O O . MET A 1 99 ? 8.18 -20.031 -8.523 1 95.5 99 MET A O 1
ATOM 766 N N . LEU A 1 100 ? 9.266 -19.5 -6.578 1 97.94 100 LEU A N 1
ATOM 767 C CA . LEU A 1 100 ? 8.086 -18.984 -5.902 1 97.94 100 LEU A CA 1
ATOM 768 C C . LEU A 1 100 ? 8.227 -17.484 -5.641 1 97.94 100 LEU A C 1
ATOM 770 O O . LEU A 1 100 ? 9.297 -17.031 -5.219 1 97.94 100 LEU A O 1
ATOM 774 N N . PHE A 1 101 ? 7.18 -16.781 -5.914 1 98.06 101 PHE A N 1
ATOM 775 C CA . PHE A 1 101 ? 7.172 -15.344 -5.715 1 98.06 101 PHE A CA 1
ATOM 776 C C . PHE A 1 101 ? 6 -14.922 -4.844 1 98.06 101 PHE A C 1
ATOM 778 O O . PHE A 1 101 ? 4.918 -15.508 -4.918 1 98.06 101 PHE A O 1
ATOM 785 N N . ASP A 1 102 ? 6.223 -13.938 -4.039 1 98.75 102 ASP A N 1
ATOM 786 C CA . ASP A 1 102 ? 5.145 -13.211 -3.375 1 98.75 102 ASP A CA 1
ATOM 787 C C . ASP A 1 102 ? 4.66 -12.039 -4.234 1 98.75 102 ASP A C 1
ATOM 789 O O . ASP A 1 102 ? 5.469 -11.289 -4.781 1 98.75 102 ASP A O 1
ATOM 793 N N . SER A 1 103 ? 3.365 -11.969 -4.32 1 98.75 103 SER A N 1
ATOM 794 C CA . SER A 1 103 ? 2.744 -10.906 -5.105 1 98.75 103 SER A CA 1
ATOM 795 C C . SER A 1 103 ? 1.642 -10.211 -4.312 1 98.75 103 SER A C 1
ATOM 797 O O . SER A 1 103 ? 0.854 -10.859 -3.627 1 98.75 103 SER A O 1
ATOM 799 N N . GLU A 1 104 ? 1.562 -8.875 -4.371 1 98.81 104 GLU A N 1
ATOM 800 C CA . GLU A 1 104 ? 0.456 -8.078 -3.846 1 98.81 104 GLU A CA 1
ATOM 801 C C . GLU A 1 104 ? -0.224 -7.281 -4.957 1 98.81 104 GLU A C 1
ATOM 803 O O . GLU A 1 104 ? 0.422 -6.488 -5.645 1 98.81 104 GLU A O 1
ATOM 808 N N . VAL A 1 105 ? -1.51 -7.512 -5.086 1 98.81 105 VAL A N 1
ATOM 809 C CA . VAL A 1 105 ? -2.316 -6.875 -6.121 1 98.81 105 VAL A CA 1
ATOM 810 C C . VAL A 1 105 ? -3.533 -6.203 -5.488 1 98.81 105 VAL A C 1
ATOM 812 O O . VAL A 1 105 ? -4.18 -6.777 -4.609 1 98.81 105 VAL A O 1
ATOM 815 N N . VAL A 1 106 ? -3.811 -4.988 -5.914 1 97.69 106 VAL A N 1
ATOM 816 C CA . VAL A 1 106 ? -5.047 -4.336 -5.496 1 97.69 106 VAL A CA 1
ATOM 817 C C . VAL A 1 106 ? -6.031 -4.293 -6.66 1 97.69 106 VAL A C 1
ATOM 819 O O . VAL A 1 106 ? -5.664 -3.916 -7.777 1 97.69 106 VAL A O 1
ATOM 822 N N . VAL A 1 107 ? -7.234 -4.699 -6.316 1 97.88 107 VAL A N 1
ATOM 823 C CA . VAL A 1 107 ? -8.32 -4.699 -7.289 1 97.88 107 VAL A CA 1
ATOM 824 C C . VAL A 1 107 ? -9.438 -3.766 -6.824 1 97.88 107 VAL A C 1
ATOM 826 O O . VAL A 1 107 ? -9.797 -3.758 -5.648 1 97.88 107 VAL A O 1
ATOM 829 N N . LYS A 1 108 ? -9.812 -2.941 -7.727 1 95.94 108 LYS A N 1
ATOM 830 C CA . LYS A 1 108 ? -11 -2.115 -7.539 1 95.94 108 LYS A CA 1
ATOM 831 C C . LYS A 1 108 ? -12.086 -2.48 -8.547 1 95.94 108 LYS A C 1
ATOM 833 O O . LYS A 1 108 ? -12.195 -1.86 -9.602 1 95.94 108 LYS A O 1
ATOM 838 N N . PRO A 1 109 ? -12.875 -3.4 -8.133 1 93.94 109 PRO A N 1
ATOM 839 C CA . PRO A 1 109 ? -13.82 -3.945 -9.109 1 93.94 109 PRO A CA 1
ATOM 840 C C . PRO A 1 109 ? -14.75 -2.879 -9.688 1 93.94 109 PRO A C 1
ATOM 842 O O . PRO A 1 109 ? -15.109 -2.945 -10.867 1 93.94 109 PRO A O 1
ATOM 845 N N . TRP A 1 110 ? -15.125 -1.862 -8.969 1 91.81 110 TRP A N 1
ATOM 846 C CA . TRP A 1 110 ? -16.078 -0.831 -9.383 1 91.81 110 TRP A CA 1
ATOM 847 C C . TRP A 1 110 ? -15.422 0.143 -10.359 1 91.81 110 TRP A C 1
ATOM 849 O O . TRP A 1 110 ? -16.109 0.875 -11.07 1 91.81 110 TRP A O 1
ATOM 859 N N . LEU A 1 111 ? -14.102 0.088 -10.453 1 91.44 111 LEU A N 1
ATOM 860 C CA . LEU A 1 111 ? -13.367 0.926 -11.398 1 91.44 111 LEU A CA 1
ATOM 861 C C . LEU A 1 111 ? -12.719 0.08 -12.492 1 91.44 111 LEU A C 1
ATOM 863 O O . LEU A 1 111 ? -12.016 0.605 -13.352 1 91.44 111 LEU A O 1
ATOM 867 N N . HIS A 1 112 ? -12.953 -1.264 -12.398 1 94.56 112 HIS A N 1
ATOM 868 C CA . HIS A 1 112 ? -12.32 -2.184 -13.344 1 94.56 112 HIS A CA 1
ATOM 869 C C . HIS A 1 112 ? -10.812 -1.968 -13.391 1 94.56 112 HIS A C 1
ATOM 871 O O . HIS A 1 112 ? -10.227 -1.903 -14.477 1 94.56 112 HIS A O 1
ATOM 877 N N . SER A 1 113 ? -10.297 -1.832 -12.227 1 95.81 113 SER A N 1
ATOM 878 C CA . SER A 1 113 ? -8.867 -1.542 -12.125 1 95.81 113 SER A CA 1
ATOM 879 C C . SER A 1 113 ? -8.148 -2.6 -11.297 1 95.81 113 SER A C 1
ATOM 881 O O . SER A 1 113 ? -8.703 -3.139 -10.344 1 95.81 113 SER A O 1
ATOM 883 N N . LYS A 1 114 ? -6.91 -2.947 -11.648 1 97.62 114 LYS A N 1
ATOM 884 C CA . LYS A 1 114 ? -5.977 -3.744 -10.859 1 97.62 114 LYS A CA 1
ATOM 885 C C . LYS A 1 114 ? -4.562 -3.18 -10.945 1 97.62 114 LYS A C 1
ATOM 887 O O . LYS A 1 114 ? -4.148 -2.691 -12 1 97.62 114 LYS A O 1
ATOM 892 N N . GLN A 1 115 ? -3.922 -3.223 -9.898 1 97.44 115 GLN A N 1
ATOM 893 C CA . GLN A 1 115 ? -2.568 -2.682 -9.812 1 97.44 115 GLN A CA 1
ATOM 894 C C . GLN A 1 115 ? -1.646 -3.619 -9.047 1 97.44 115 GLN A C 1
ATOM 896 O O . GLN A 1 115 ? -1.992 -4.082 -7.953 1 97.44 115 GLN A O 1
ATOM 901 N N . LEU A 1 116 ? -0.476 -3.922 -9.656 1 98.56 116 LEU A N 1
ATOM 902 C CA . LEU A 1 116 ? 0.561 -4.676 -8.961 1 98.56 116 LEU A CA 1
ATOM 903 C C . LEU A 1 116 ? 1.33 -3.777 -7.996 1 98.56 116 LEU A C 1
ATOM 905 O O . LEU A 1 116 ? 1.96 -2.805 -8.422 1 98.56 116 LEU A O 1
ATOM 909 N N . LEU A 1 117 ? 1.258 -4.109 -6.711 1 96.81 117 LEU A N 1
ATOM 910 C CA . LEU A 1 117 ? 1.923 -3.287 -5.707 1 96.81 117 LEU A CA 1
ATOM 911 C C . LEU A 1 117 ? 3.314 -3.828 -5.395 1 96.81 117 LEU A C 1
ATOM 913 O O . LEU A 1 117 ? 4.23 -3.059 -5.086 1 96.81 117 LEU A O 1
ATOM 917 N N . ASN A 1 118 ? 3.4 -5.074 -5.328 1 97.38 118 ASN A N 1
ATOM 918 C CA . ASN A 1 118 ? 4.652 -5.746 -4.996 1 97.38 118 ASN A CA 1
ATOM 919 C C . ASN A 1 118 ? 4.777 -7.09 -5.711 1 97.38 118 ASN A C 1
ATOM 921 O O . ASN A 1 118 ? 3.779 -7.789 -5.902 1 97.38 118 ASN A O 1
ATOM 925 N N . PHE A 1 119 ? 5.996 -7.41 -6.121 1 98 119 PHE A N 1
ATOM 926 C CA . PHE A 1 119 ? 6.348 -8.711 -6.688 1 98 119 PHE A CA 1
ATOM 927 C C . PHE A 1 119 ? 7.805 -9.047 -6.395 1 98 119 PHE A C 1
ATOM 929 O O . PHE A 1 119 ? 8.711 -8.391 -6.91 1 98 119 PHE A O 1
ATOM 936 N N . ALA A 1 120 ? 8.031 -10.062 -5.602 1 96.81 120 ALA A N 1
ATOM 937 C CA . ALA A 1 120 ? 9.383 -10.391 -5.172 1 96.81 120 ALA A CA 1
ATOM 938 C C . ALA A 1 120 ? 9.539 -11.891 -4.926 1 96.81 120 ALA A C 1
ATOM 940 O O . ALA A 1 120 ? 8.578 -12.57 -4.57 1 96.81 120 ALA A O 1
ATOM 941 N N . PRO A 1 121 ? 10.781 -12.43 -5.129 1 96.19 121 PRO A N 1
ATOM 942 C CA . PRO A 1 121 ? 10.984 -13.852 -4.84 1 96.19 121 PRO A CA 1
ATOM 943 C C . PRO A 1 121 ? 10.664 -14.211 -3.391 1 96.19 121 PRO A C 1
ATOM 945 O O . PRO A 1 121 ? 10.898 -13.414 -2.482 1 96.19 121 PRO A O 1
ATOM 948 N N . HIS A 1 122 ? 9.969 -15.359 -3.314 1 94.5 122 HIS A N 1
ATOM 949 C CA . HIS A 1 122 ? 9.711 -15.875 -1.974 1 94.5 122 HIS A CA 1
ATOM 950 C C . HIS A 1 122 ? 10.977 -16.469 -1.363 1 94.5 122 HIS A C 1
ATOM 952 O O . HIS A 1 122 ? 11.617 -17.328 -1.972 1 94.5 122 HIS A O 1
ATOM 958 N N . GLY A 1 123 ? 11.648 -15.812 -0.433 1 76.75 123 GLY A N 1
ATOM 959 C CA . GLY A 1 123 ? 12.875 -16.312 0.175 1 76.75 123 GLY A CA 1
ATOM 960 C C . GLY A 1 123 ? 12.82 -17.797 0.499 1 76.75 123 GLY A C 1
ATOM 961 O O . GLY A 1 123 ? 11.75 -18.406 0.451 1 76.75 123 GLY A O 1
ATOM 962 N N . PRO A 1 124 ? 14.086 -18.469 0.423 1 63.56 124 PRO A N 1
ATOM 963 C CA . PRO A 1 124 ? 14.18 -19.891 0.784 1 63.56 124 PRO A CA 1
ATOM 964 C C . PRO A 1 124 ? 13.5 -20.203 2.115 1 63.56 124 PRO A C 1
ATOM 966 O O . PRO A 1 124 ? 13.445 -19.344 3.002 1 63.56 124 PRO A O 1
ATOM 969 N N . ASN A 1 125 ? 12.398 -21.047 2.156 1 45.72 125 ASN A N 1
ATOM 970 C CA . ASN A 1 125 ? 11.953 -21.516 3.465 1 45.72 125 ASN A CA 1
ATOM 971 C C . ASN A 1 125 ? 13.133 -21.906 4.348 1 45.72 125 ASN A C 1
ATOM 973 O O . ASN A 1 125 ? 14.156 -22.375 3.848 1 45.72 125 ASN A O 1
ATOM 977 N N . MET B 1 1 ? -43.531 23.078 5.145 1 26.41 1 MET B N 1
ATOM 978 C CA . MET B 1 1 ? -43.312 21.766 4.543 1 26.41 1 MET B CA 1
ATOM 979 C C . MET B 1 1 ? -41.844 21.312 4.766 1 26.41 1 MET B C 1
ATOM 981 O O . MET B 1 1 ? -40.906 22 4.359 1 26.41 1 MET B O 1
ATOM 985 N N . MET B 1 2 ? -41.594 20.422 5.746 1 29.48 2 MET B N 1
ATOM 986 C CA . MET B 1 2 ? -40.469 20.219 6.637 1 29.48 2 MET B CA 1
ATOM 987 C C . MET B 1 2 ? -39.375 19.406 5.945 1 29.48 2 MET B C 1
ATOM 989 O O . MET B 1 2 ? -39.656 18.391 5.305 1 29.48 2 MET B O 1
ATOM 993 N N . LYS B 1 3 ? -38.281 19.969 5.535 1 34.62 3 LYS B N 1
ATOM 994 C CA . LYS B 1 3 ? -37.062 19.547 4.836 1 34.62 3 LYS B CA 1
ATOM 995 C C . LYS B 1 3 ? -36.375 18.406 5.562 1 34.62 3 LYS B C 1
ATOM 997 O O . LYS B 1 3 ? -35.812 18.594 6.652 1 34.62 3 LYS B O 1
ATOM 1002 N N . VAL B 1 4 ? -37.031 17.125 5.66 1 34.41 4 VAL B N 1
ATOM 1003 C CA . VAL B 1 4 ? -36.531 15.977 6.398 1 34.41 4 VAL B CA 1
ATOM 1004 C C . VAL B 1 4 ? -35.156 15.57 5.848 1 34.41 4 VAL B C 1
ATOM 1006 O O . VAL B 1 4 ? -35 15.414 4.637 1 34.41 4 VAL B O 1
ATOM 1009 N N . PRO B 1 5 ? -34.031 15.648 6.672 1 35.56 5 PRO B N 1
ATOM 1010 C CA . PRO B 1 5 ? -32.625 15.531 6.402 1 35.56 5 PRO B CA 1
ATOM 1011 C C . PRO B 1 5 ? -32.219 14.133 5.914 1 35.56 5 PRO B C 1
ATOM 1013 O O . PRO B 1 5 ? -32.656 13.133 6.484 1 35.56 5 PRO B O 1
ATOM 1016 N N . ILE B 1 6 ? -32.062 13.844 4.566 1 36.25 6 ILE B N 1
ATOM 1017 C CA . ILE B 1 6 ? -31.641 12.688 3.777 1 36.25 6 ILE B CA 1
ATOM 1018 C C . ILE B 1 6 ? -30.344 12.125 4.332 1 36.25 6 ILE B C 1
ATOM 1020 O O . ILE B 1 6 ? -29.703 11.273 3.707 1 36.25 6 ILE B O 1
ATOM 1024 N N . LEU B 1 7 ? -29.656 12.703 5.363 1 34.38 7 LEU B N 1
ATOM 1025 C CA . LEU B 1 7 ? -28.375 12.305 5.91 1 34.38 7 LEU B CA 1
ATOM 1026 C C . LEU B 1 7 ? -28.438 10.914 6.531 1 34.38 7 LEU B C 1
ATOM 1028 O O . LEU B 1 7 ? -27.406 10.273 6.754 1 34.38 7 LEU B O 1
ATOM 1032 N N . ALA B 1 8 ? -29.609 10.359 6.855 1 30.73 8 ALA B N 1
ATOM 1033 C CA . ALA B 1 8 ? -29.703 9.227 7.77 1 30.73 8 ALA B CA 1
ATOM 1034 C C . ALA B 1 8 ? -29.406 7.914 7.051 1 30.73 8 ALA B C 1
ATOM 1036 O O . ALA B 1 8 ? -29.094 6.902 7.691 1 30.73 8 ALA B O 1
ATOM 1037 N N . LEU B 1 9 ? -29.516 7.879 5.742 1 32 9 LEU B N 1
ATOM 1038 C CA . LEU B 1 9 ? -29.609 6.555 5.133 1 32 9 LEU B CA 1
ATOM 1039 C C . LEU B 1 9 ? -28.219 5.945 4.953 1 32 9 LEU B C 1
ATOM 1041 O O . LEU B 1 9 ? -28.062 4.723 4.953 1 32 9 LEU B O 1
ATOM 1045 N N . LEU B 1 10 ? -27.094 6.695 4.754 1 34.31 10 LEU B N 1
ATOM 1046 C CA . LEU B 1 10 ? -25.797 6.156 4.375 1 34.31 10 LEU B CA 1
ATOM 1047 C C . LEU B 1 10 ? -25.203 5.297 5.492 1 34.31 10 LEU B C 1
ATOM 1049 O O . LEU B 1 10 ? -24.25 4.543 5.273 1 34.31 10 LEU B O 1
ATOM 1053 N N . ILE B 1 11 ? -25.609 5.492 6.715 1 37.16 11 ILE B N 1
ATOM 1054 C CA . ILE B 1 11 ? -24.984 4.859 7.875 1 37.16 11 ILE B CA 1
ATOM 1055 C C . ILE B 1 11 ? -25.422 3.396 7.949 1 37.16 11 ILE B C 1
ATOM 1057 O O . ILE B 1 11 ? -24.922 2.641 8.789 1 37.16 11 ILE B O 1
ATOM 1061 N N . CYS B 1 12 ? -26.469 2.994 7.184 1 33.5 12 CYS B N 1
ATOM 1062 C CA . CYS B 1 12 ? -27.109 1.742 7.574 1 33.5 12 CYS B CA 1
ATOM 1063 C C . CYS B 1 12 ? -26.312 0.545 7.062 1 33.5 12 CYS B C 1
ATOM 1065 O O . CYS B 1 12 ? -26.625 -0.599 7.402 1 33.5 12 CYS B O 1
ATOM 1067 N N . LEU B 1 13 ? -25.609 0.687 5.824 1 36.19 13 LEU B N 1
ATOM 1068 C CA . LEU B 1 13 ? -25.078 -0.564 5.305 1 36.19 13 LEU B CA 1
ATOM 1069 C C . LEU B 1 13 ? -24.031 -1.137 6.254 1 36.19 13 LEU B C 1
ATOM 1071 O O . LEU B 1 13 ? -23.547 -2.258 6.059 1 36.19 13 LEU B O 1
ATOM 1075 N N . LEU B 1 14 ? -23.484 -0.324 7.184 1 37.59 14 LEU B N 1
ATOM 1076 C CA . LEU B 1 14 ? -22.484 -0.908 8.062 1 37.59 14 LEU B CA 1
ATOM 1077 C C . LEU B 1 14 ? -23.125 -1.904 9.031 1 37.59 14 LEU B C 1
ATOM 1079 O O . LEU B 1 14 ? -22.422 -2.588 9.773 1 37.59 14 LEU B O 1
ATOM 1083 N N . PHE B 1 15 ? -24.5 -1.768 9.219 1 34.69 15 PHE B N 1
ATOM 1084 C CA . PHE B 1 15 ? -24.984 -2.5 10.391 1 34.69 15 PHE B CA 1
ATOM 1085 C C . PHE B 1 15 ? -25.094 -3.988 10.078 1 34.69 15 PHE B C 1
ATOM 1087 O O . PHE B 1 15 ? -25.375 -4.789 10.977 1 34.69 15 PHE B O 1
ATOM 1094 N N . ALA B 1 16 ? -25.422 -4.332 8.766 1 35.78 16 ALA B N 1
ATOM 1095 C CA . ALA B 1 16 ? -25.938 -5.695 8.734 1 35.78 16 ALA B CA 1
ATOM 1096 C C . ALA B 1 16 ? -24.906 -6.691 9.25 1 35.78 16 ALA B C 1
ATOM 1098 O O . ALA B 1 16 ? -25.25 -7.793 9.672 1 35.78 16 ALA B O 1
ATOM 1099 N N . LEU B 1 17 ? -23.656 -6.668 8.789 1 37.03 17 LEU B N 1
ATOM 1100 C CA . LEU B 1 17 ? -22.922 -7.891 9.078 1 37.03 17 LEU B CA 1
ATOM 1101 C C . LEU B 1 17 ? -22.547 -7.969 10.555 1 37.03 17 LEU B C 1
ATOM 1103 O O . LEU B 1 17 ? -21.375 -7.816 10.914 1 37.03 17 LEU B O 1
ATOM 1107 N N . SER B 1 18 ? -23.312 -7.41 11.336 1 35.31 18 SER B N 1
ATOM 1108 C CA . SER B 1 18 ? -22.922 -7.617 12.727 1 35.31 18 SER B CA 1
ATOM 1109 C C . SER B 1 18 ? -23.125 -9.07 13.141 1 35.31 18 SER B C 1
ATOM 1111 O O . SER B 1 18 ? -23.344 -9.359 14.32 1 35.31 18 SER B O 1
ATOM 1113 N N . ASN B 1 19 ? -23.609 -10.008 12.289 1 38.19 19 ASN B N 1
ATOM 1114 C CA . ASN B 1 19 ? -23.734 -11.281 12.984 1 38.19 19 ASN B CA 1
ATOM 1115 C C . ASN B 1 19 ? -22.453 -11.641 13.742 1 38.19 19 ASN B C 1
ATOM 1117 O O . ASN B 1 19 ? -21.391 -11.102 13.453 1 38.19 19 ASN B O 1
ATOM 1121 N N . GLY B 1 20 ? -22.594 -12.531 14.836 1 37.34 20 GLY B N 1
ATOM 1122 C CA . GLY B 1 20 ? -21.719 -13.219 15.766 1 37.34 20 GLY B CA 1
ATOM 1123 C C . GLY B 1 20 ? -20.453 -13.742 15.125 1 37.34 20 GLY B C 1
ATOM 1124 O O . GLY B 1 20 ? -19.844 -14.695 15.609 1 37.34 20 GLY B O 1
ATOM 1125 N N . TYR B 1 21 ? -20.266 -13.578 13.742 1 37.66 21 TYR B N 1
ATOM 1126 C CA . TYR B 1 21 ? -19.062 -14.266 13.266 1 37.66 21 TYR B CA 1
ATOM 1127 C C . TYR B 1 21 ? -17.844 -13.883 14.109 1 37.66 21 TYR B C 1
ATOM 1129 O O . TYR B 1 21 ? -17.828 -12.812 14.727 1 37.66 21 TYR B O 1
ATOM 1137 N N . GLY B 1 22 ? -17.125 -14.75 14.586 1 39.66 22 GLY B N 1
ATOM 1138 C CA . GLY B 1 22 ? -15.828 -14.555 15.211 1 39.66 22 GLY B CA 1
ATOM 1139 C C . GLY B 1 22 ? -15.156 -13.25 14.797 1 39.66 22 GLY B C 1
ATOM 1140 O O . GLY B 1 22 ? -15.484 -12.68 13.758 1 39.66 22 GLY B O 1
ATOM 1141 N N . GLY B 1 23 ? -14.773 -12.359 15.75 1 41.81 23 GLY B N 1
ATOM 1142 C CA . GLY B 1 23 ? -14.078 -11.078 15.656 1 41.81 23 GLY B CA 1
ATOM 1143 C C . GLY B 1 23 ? -13.242 -10.945 14.391 1 41.81 23 GLY B C 1
ATOM 1144 O O . GLY B 1 23 ? -12.023 -11.117 14.43 1 41.81 23 GLY B O 1
ATOM 1145 N N . THR B 1 24 ? -13.672 -11.547 13.25 1 43.91 24 THR B N 1
ATOM 1146 C CA . THR B 1 24 ? -12.766 -11.164 12.172 1 43.91 24 THR B CA 1
ATOM 1147 C C . THR B 1 24 ? -12.641 -9.641 12.094 1 43.91 24 THR B C 1
ATOM 1149 O O . THR B 1 24 ? -13.641 -8.938 11.992 1 43.91 24 THR B O 1
ATOM 1152 N N . LYS B 1 25 ? -11.828 -9.023 12.789 1 52.88 25 LYS B N 1
ATOM 1153 C CA . LYS B 1 25 ? -11.523 -7.602 12.688 1 52.88 25 LYS B CA 1
ATOM 1154 C C . LYS B 1 25 ? -11.711 -7.094 11.266 1 52.88 25 LYS B C 1
ATOM 1156 O O . LYS B 1 25 ? -11.375 -7.789 10.305 1 52.88 25 LYS B O 1
ATOM 1161 N N . VAL B 1 26 ? -12.688 -6.32 11.008 1 62.75 26 VAL B N 1
ATOM 1162 C CA . VAL B 1 26 ? -12.969 -5.629 9.75 1 62.75 26 VAL B CA 1
ATOM 1163 C C . VAL B 1 26 ? -11.664 -5.184 9.102 1 62.75 26 VAL B C 1
ATOM 1165 O O . VAL B 1 26 ? -10.852 -4.5 9.727 1 62.75 26 VAL B O 1
ATOM 1168 N N . GLY B 1 27 ? -11.266 -5.965 8.039 1 76.06 27 GLY B N 1
ATOM 1169 C CA . GLY B 1 27 ? -10.125 -5.559 7.238 1 76.06 27 GLY B CA 1
ATOM 1170 C C . GLY B 1 27 ? -8.945 -6.512 7.348 1 76.06 27 GLY B C 1
ATOM 1171 O O . GLY B 1 27 ? -7.832 -6.172 6.949 1 76.06 27 GLY B O 1
ATOM 1172 N N . GLY B 1 28 ? -9.109 -7.57 8.141 1 87.19 28 GLY B N 1
ATOM 1173 C CA . GLY B 1 28 ? -8.016 -8.523 8.211 1 87.19 28 GLY B CA 1
ATOM 1174 C C . GLY B 1 28 ? -7.898 -9.391 6.977 1 87.19 28 GLY B C 1
ATOM 1175 O O . GLY B 1 28 ? -8.781 -9.375 6.117 1 87.19 28 GLY B O 1
ATOM 1176 N N . ARG B 1 29 ? -6.801 -10.125 6.898 1 95.06 29 ARG B N 1
ATOM 1177 C CA . ARG B 1 29 ? -6.582 -11.023 5.766 1 95.06 29 ARG B CA 1
ATOM 1178 C C . ARG B 1 29 ? -7.418 -12.289 5.902 1 95.06 29 ARG B C 1
ATOM 1180 O O . ARG B 1 29 ? -7.551 -12.836 7 1 95.06 29 ARG B O 1
ATOM 1187 N N . GLN B 1 30 ? -7.992 -12.719 4.871 1 96.75 30 GLN B N 1
ATOM 1188 C CA . GLN B 1 30 ? -8.773 -13.953 4.793 1 96.75 30 GLN B CA 1
ATOM 1189 C C . GLN B 1 30 ? -8.156 -14.93 3.797 1 96.75 30 GLN B C 1
ATOM 1191 O O . GLN B 1 30 ? -7.855 -14.562 2.66 1 96.75 30 GLN B O 1
ATOM 1196 N N . GLN B 1 31 ? -8.07 -16.172 4.25 1 97.56 31 GLN B N 1
ATOM 1197 C CA . GLN B 1 31 ? -7.52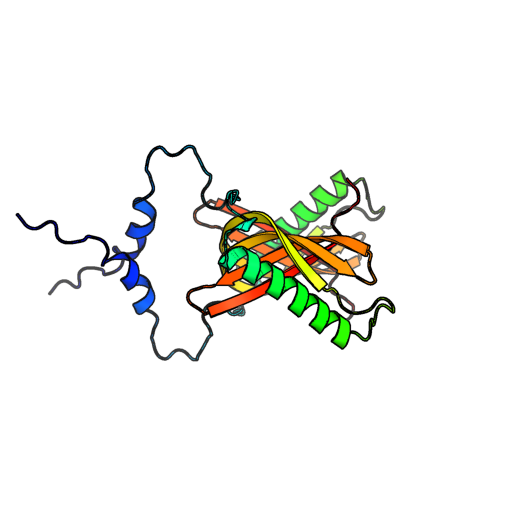 -17.203 3.375 1 97.56 31 GLN B CA 1
ATOM 1198 C C . GLN B 1 31 ? -8.508 -17.578 2.279 1 97.56 31 GLN B C 1
ATOM 1200 O O . GLN B 1 31 ? -9.703 -17.734 2.541 1 97.56 31 GLN B O 1
ATOM 1205 N N . ILE B 1 32 ? -8.023 -17.688 1.108 1 97.62 32 ILE B N 1
ATOM 1206 C CA . ILE B 1 32 ? -8.797 -18.25 0.009 1 97.62 32 ILE B CA 1
ATOM 1207 C C . ILE B 1 32 ? -8.453 -19.734 -0.146 1 97.62 32 ILE B C 1
ATOM 1209 O O . ILE B 1 32 ? -7.312 -20.094 -0.441 1 97.62 32 ILE B O 1
ATOM 1213 N N . GLU B 1 33 ? -9.352 -20.609 0.043 1 96.5 33 GLU B N 1
ATOM 1214 C CA . GLU B 1 33 ? -9.094 -22.047 0.169 1 96.5 33 GLU B CA 1
ATOM 1215 C C . GLU B 1 33 ? -9.07 -22.719 -1.196 1 96.5 33 GLU B C 1
ATOM 1217 O O . GLU B 1 33 ? -8.336 -23.688 -1.406 1 96.5 33 GLU B O 1
ATOM 1222 N N . ASP B 1 34 ? -9.859 -22.266 -2.131 1 97 34 ASP B N 1
ATOM 1223 C CA . ASP B 1 34 ? -9.961 -22.938 -3.428 1 97 34 ASP B CA 1
ATOM 1224 C C . ASP B 1 34 ? -9.062 -22.25 -4.461 1 97 34 ASP B C 1
ATOM 1226 O O . ASP B 1 34 ? -9.492 -21.984 -5.586 1 97 34 ASP B O 1
ATOM 1230 N N . VAL B 1 35 ? -7.812 -22.094 -4.121 1 97.88 35 VAL B N 1
ATOM 1231 C CA . VAL B 1 35 ? -6.906 -21.25 -4.895 1 97.88 35 VAL B CA 1
ATOM 1232 C C . VAL B 1 35 ? -6.691 -21.859 -6.277 1 97.88 35 VAL B C 1
ATOM 1234 O O . VAL B 1 35 ? -6.793 -21.172 -7.293 1 97.88 35 VAL B O 1
ATOM 1237 N N . LYS B 1 36 ? -6.457 -23.156 -6.402 1 96.62 36 LYS B N 1
ATOM 1238 C CA . LYS B 1 36 ? -6.074 -23.797 -7.66 1 96.62 36 LYS B CA 1
ATOM 1239 C C . LYS B 1 36 ? -7.219 -23.766 -8.672 1 96.62 36 LYS B C 1
ATOM 1241 O O . LYS B 1 36 ? -6.984 -23.656 -9.875 1 96.62 36 LYS B O 1
ATOM 1246 N N . THR B 1 37 ? -8.422 -23.734 -8.125 1 97.19 37 THR B N 1
ATOM 1247 C CA 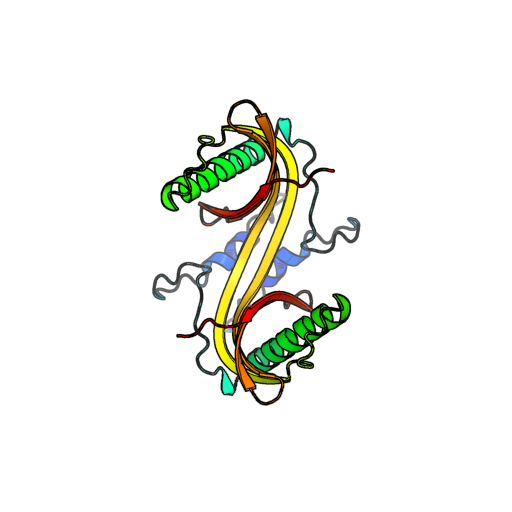. THR B 1 37 ? -9.562 -23.781 -9.031 1 97.19 37 THR B CA 1
ATOM 1248 C C . THR B 1 37 ? -10.219 -22.406 -9.148 1 97.19 37 THR B C 1
ATOM 1250 O O . THR B 1 37 ? -11.164 -22.234 -9.922 1 97.19 37 THR B O 1
ATOM 1253 N N . ASN B 1 38 ? -9.75 -21.5 -8.445 1 98 38 ASN B N 1
ATOM 1254 C CA . ASN B 1 38 ? -10.281 -20.141 -8.469 1 98 38 ASN B CA 1
ATOM 1255 C C . ASN B 1 38 ? -9.773 -19.359 -9.68 1 98 38 ASN B C 1
ATOM 1257 O O . ASN B 1 38 ? -8.648 -18.859 -9.664 1 98 38 ASN B O 1
ATOM 1261 N N . LYS B 1 39 ? -10.586 -19.234 -10.672 1 98.06 39 LYS B N 1
ATOM 1262 C CA . LYS B 1 39 ? -10.18 -18.625 -11.945 1 98.06 39 LYS B CA 1
ATOM 1263 C C . LYS B 1 39 ? -9.742 -17.188 -11.75 1 98.06 39 LYS B C 1
ATOM 1265 O O . LYS B 1 39 ? -8.781 -16.734 -12.375 1 98.06 39 LYS B O 1
ATOM 1270 N N . GLU B 1 40 ? -10.406 -16.453 -10.922 1 97.69 40 GLU B N 1
ATOM 1271 C CA . GLU B 1 40 ? -10.062 -15.055 -10.68 1 97.69 40 GLU B CA 1
ATOM 1272 C C . GLU B 1 40 ? -8.672 -14.922 -10.062 1 97.69 40 GLU B C 1
ATOM 1274 O O . GLU B 1 40 ? -7.871 -14.102 -10.5 1 97.69 40 GLU B O 1
ATOM 1279 N N . VAL B 1 41 ? -8.438 -15.734 -9.102 1 98.69 41 VAL B N 1
ATOM 1280 C CA . VAL B 1 41 ? -7.152 -15.711 -8.406 1 98.69 41 VAL B CA 1
ATOM 1281 C C . VAL B 1 41 ? -6.035 -16.078 -9.383 1 98.69 41 VAL B C 1
ATOM 1283 O O . VAL B 1 41 ? -4.98 -15.438 -9.398 1 98.69 41 VAL B O 1
ATOM 1286 N N . GLN B 1 42 ? -6.242 -17.078 -10.211 1 98.88 42 GLN B N 1
ATOM 1287 C CA . GLN B 1 42 ? -5.238 -17.469 -11.195 1 98.88 42 GLN B CA 1
ATOM 1288 C C . GLN B 1 42 ? -5.004 -16.359 -12.211 1 98.88 42 GLN B C 1
ATOM 1290 O O . GLN B 1 42 ? -3.867 -16.125 -12.633 1 98.88 42 GLN B O 1
ATOM 1295 N N . LYS B 1 43 ? -6.078 -15.625 -12.578 1 98.75 43 LYS B N 1
ATOM 1296 C CA . LYS B 1 43 ? -5.941 -14.492 -13.492 1 98.75 43 LYS B CA 1
ATOM 1297 C C . LYS B 1 43 ? -5.094 -13.383 -12.867 1 98.75 43 LYS B C 1
ATOM 1299 O O . LYS B 1 43 ? -4.281 -12.758 -13.555 1 98.75 43 LYS B O 1
ATOM 1304 N N . LEU B 1 44 ? -5.277 -13.172 -11.609 1 98.88 44 LEU B N 1
ATOM 1305 C CA . LEU B 1 44 ? -4.48 -12.164 -10.914 1 98.88 44 LEU B CA 1
ATOM 1306 C C . LEU B 1 44 ? -3.012 -12.57 -10.867 1 98.88 44 LEU B C 1
ATOM 1308 O O . LEU B 1 44 ? -2.125 -11.727 -10.977 1 98.88 44 LEU B O 1
ATOM 1312 N N . GLY B 1 45 ? -2.725 -13.805 -10.633 1 98.88 45 GLY B N 1
ATOM 1313 C CA . GLY B 1 45 ? -1.356 -14.289 -10.703 1 98.88 45 GLY B CA 1
ATOM 1314 C C . GLY B 1 45 ? -0.713 -14.062 -12.062 1 98.88 45 GLY B C 1
ATOM 1315 O O . GLY B 1 45 ? 0.426 -13.602 -12.141 1 98.88 45 GLY B O 1
ATOM 1316 N N . ARG B 1 46 ? -1.462 -14.375 -13.086 1 98.75 46 ARG B N 1
ATOM 1317 C CA . ARG B 1 46 ? -0.962 -14.148 -14.438 1 98.75 46 ARG B CA 1
ATOM 1318 C C . ARG B 1 46 ? -0.679 -12.664 -14.672 1 98.75 46 ARG B C 1
ATOM 1320 O O . ARG B 1 46 ? 0.345 -12.312 -15.258 1 98.75 46 ARG B O 1
ATOM 1327 N N . PHE B 1 47 ? -1.573 -11.922 -14.242 1 98.88 47 PHE B N 1
ATOM 1328 C CA . PHE B 1 47 ? -1.395 -10.477 -14.336 1 98.88 47 PHE B CA 1
ATOM 1329 C C . PHE B 1 47 ? -0.109 -10.047 -13.641 1 98.88 47 PHE B C 1
ATOM 1331 O O . PHE B 1 47 ? 0.637 -9.211 -14.164 1 98.88 47 PHE B O 1
ATOM 1338 N N . SER B 1 48 ? 0.129 -10.531 -12.516 1 98.81 48 SER B N 1
ATOM 1339 C CA . SER B 1 48 ? 1.313 -10.18 -11.742 1 98.81 48 SER B CA 1
ATOM 1340 C C . SER B 1 48 ? 2.592 -10.469 -12.516 1 98.81 48 SER B C 1
ATOM 1342 O O . SER B 1 48 ? 3.486 -9.625 -12.594 1 98.81 48 SER B O 1
ATOM 1344 N N . VAL B 1 49 ? 2.65 -11.602 -13.062 1 98.5 49 VAL B N 1
ATOM 1345 C CA . VAL B 1 49 ? 3.832 -12.016 -13.812 1 98.5 49 VAL B CA 1
ATOM 1346 C C . VAL B 1 49 ? 3.992 -11.148 -15.055 1 98.5 49 VAL B C 1
ATOM 1348 O O . VAL B 1 49 ? 5.098 -10.703 -15.375 1 98.5 49 VAL B O 1
ATOM 1351 N N . ALA B 1 50 ? 2.885 -10.875 -15.742 1 97.94 50 ALA B N 1
ATOM 1352 C CA . ALA B 1 50 ? 2.926 -10.031 -16.938 1 97.94 50 ALA B CA 1
ATOM 1353 C C . ALA B 1 50 ? 3.436 -8.633 -16.594 1 97.94 50 ALA B C 1
ATOM 1355 O O . ALA B 1 50 ? 4.258 -8.078 -17.328 1 97.94 50 ALA B O 1
ATOM 1356 N N . GLU B 1 51 ? 2.918 -8.117 -15.578 1 97.62 51 GLU B N 1
ATOM 1357 C CA . GLU B 1 51 ? 3.336 -6.781 -15.156 1 97.62 51 GLU B CA 1
ATOM 1358 C C . GLU B 1 51 ? 4.809 -6.762 -14.758 1 97.62 51 GLU B C 1
ATOM 1360 O O . GLU B 1 51 ? 5.531 -5.816 -15.086 1 97.62 51 GLU B O 1
ATOM 1365 N N . TYR B 1 52 ? 5.211 -7.746 -14.023 1 95.69 52 TYR B N 1
ATOM 1366 C CA . TYR B 1 52 ? 6.617 -7.867 -13.664 1 95.69 52 TYR B CA 1
ATOM 1367 C C . TYR B 1 52 ? 7.5 -7.902 -14.906 1 95.69 52 TYR B C 1
ATOM 1369 O O . TYR B 1 52 ? 8.492 -7.172 -14.992 1 95.69 52 TYR B O 1
ATOM 1377 N N . ASN B 1 53 ? 7.121 -8.727 -15.82 1 95.19 53 ASN B N 1
ATOM 1378 C CA . ASN B 1 53 ? 7.879 -8.836 -17.062 1 95.19 53 ASN B CA 1
ATOM 1379 C C . ASN B 1 53 ? 7.918 -7.512 -17.812 1 95.19 53 ASN B C 1
ATOM 1381 O O . ASN B 1 53 ? 8.953 -7.137 -18.375 1 95.19 53 ASN B O 1
ATOM 1385 N N . ARG B 1 54 ? 6.816 -6.898 -17.859 1 94.94 54 ARG B N 1
ATOM 1386 C CA . ARG B 1 54 ? 6.738 -5.605 -18.531 1 94.94 54 ARG B CA 1
ATOM 1387 C C . ARG B 1 54 ? 7.707 -4.602 -17.922 1 94.94 54 ARG B C 1
ATOM 1389 O O . ARG B 1 54 ? 8.422 -3.895 -18.625 1 94.94 54 ARG B O 1
ATOM 1396 N N . THR B 1 55 ? 7.699 -4.539 -16.656 1 92.88 55 THR B N 1
ATOM 1397 C CA . THR B 1 55 ? 8.555 -3.596 -15.945 1 92.88 55 THR B CA 1
ATOM 1398 C C . THR B 1 55 ? 10.023 -3.941 -16.156 1 92.88 55 THR B C 1
ATOM 1400 O O . THR B 1 55 ? 10.867 -3.049 -16.266 1 92.88 55 THR B O 1
ATOM 1403 N N . GLN B 1 56 ? 10.305 -5.246 -16.109 1 90.31 56 GLN B N 1
ATOM 1404 C CA . GLN B 1 56 ? 11.68 -5.684 -16.328 1 90.31 56 GLN B CA 1
ATOM 1405 C C . GLN B 1 56 ? 12.156 -5.305 -17.734 1 90.31 56 GLN B C 1
ATOM 1407 O O . GLN B 1 56 ? 13.312 -4.934 -17.906 1 90.31 56 GLN B O 1
ATOM 1412 N N . ARG B 1 57 ? 11.32 -5.496 -18.672 1 88.81 57 ARG B N 1
ATOM 1413 C CA . ARG B 1 57 ? 11.648 -5.125 -20.047 1 88.81 57 ARG B CA 1
ATOM 1414 C C . ARG B 1 57 ? 11.953 -3.635 -20.156 1 88.81 57 ARG B C 1
ATOM 1416 O O . ARG B 1 57 ? 12.898 -3.236 -20.828 1 88.81 57 ARG B O 1
ATOM 1423 N N . LYS B 1 58 ? 11.188 -2.906 -19.469 1 87 58 LYS B N 1
ATOM 1424 C CA . LYS B 1 58 ? 11.328 -1.455 -19.531 1 87 58 LYS B CA 1
ATOM 1425 C C . LYS B 1 58 ? 12.617 -0.997 -18.859 1 87 58 LYS B C 1
ATOM 1427 O O . LYS B 1 58 ? 13.273 -0.065 -19.328 1 87 58 LYS B O 1
ATOM 1432 N N . SER B 1 59 ? 12.953 -1.583 -17.719 1 83.25 59 SER B N 1
ATOM 1433 C CA . SER B 1 59 ? 14.141 -1.196 -16.969 1 83.25 59 SER B CA 1
ATOM 1434 C C . SER B 1 59 ? 15.414 -1.738 -17.609 1 83.25 59 SER B C 1
ATOM 1436 O O . SER B 1 59 ? 16.516 -1.469 -17.125 1 83.25 59 SER B O 1
ATOM 1438 N N . HIS B 1 60 ? 15.328 -2.299 -18.797 1 71.5 60 HIS B N 1
ATOM 1439 C CA . HIS B 1 60 ? 16.453 -2.887 -19.516 1 71.5 60 HIS B CA 1
ATOM 1440 C C . HIS B 1 60 ? 17.188 -3.906 -18.656 1 71.5 60 HIS B C 1
ATOM 1442 O O . HIS B 1 60 ? 18.328 -4.277 -18.953 1 71.5 60 HIS B O 1
ATOM 1448 N N . GLN B 1 61 ? 16.609 -4.09 -17.422 1 62.56 61 GL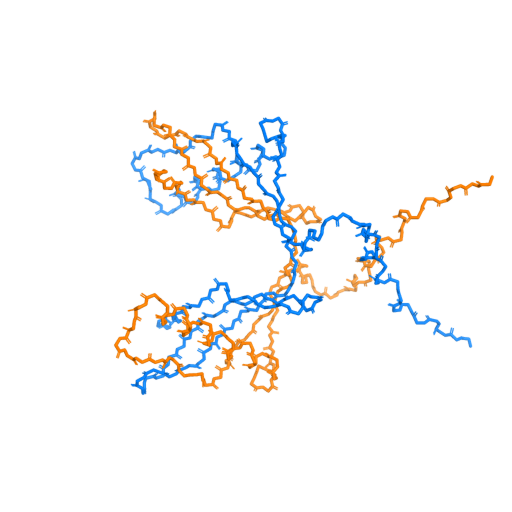N B N 1
ATOM 1449 C CA . GLN B 1 61 ? 17.219 -5.133 -16.609 1 62.56 61 GLN B CA 1
ATOM 1450 C C . GLN B 1 61 ? 17 -6.512 -17.219 1 62.56 61 GLN B C 1
ATOM 1452 O O . GLN B 1 61 ? 16.125 -7.258 -16.766 1 62.56 61 GLN B O 1
ATOM 1457 N N . SER B 1 62 ? 17.062 -6.574 -18.484 1 58.84 62 SER B N 1
ATOM 1458 C CA . SER B 1 62 ? 17.016 -7.914 -19.062 1 58.84 62 SER B CA 1
ATOM 1459 C C . SER B 1 62 ? 17.781 -8.914 -18.203 1 58.84 62 SER B C 1
ATOM 1461 O O . SER B 1 62 ? 18.984 -8.766 -18.016 1 58.84 62 SER B O 1
ATOM 1463 N N . ASN B 1 63 ? 17.25 -9.164 -17.141 1 58 63 ASN B N 1
ATOM 1464 C CA . ASN B 1 63 ? 18.031 -10.195 -16.453 1 58 63 ASN B CA 1
ATOM 1465 C C . ASN B 1 63 ? 18.312 -11.391 -17.359 1 58 63 ASN B C 1
ATOM 1467 O O . ASN B 1 63 ? 17.438 -11.805 -18.125 1 58 63 ASN B O 1
ATOM 1471 N N . GLY B 1 64 ? 19.359 -11.273 -18.047 1 62.34 64 GLY B N 1
ATOM 1472 C CA . GLY B 1 64 ? 19.891 -12.344 -18.875 1 62.34 64 GLY B CA 1
ATOM 1473 C C . GLY B 1 64 ? 19.062 -13.617 -18.797 1 62.34 64 GLY B C 1
ATOM 1474 O O . GLY B 1 64 ? 19.25 -14.523 -19.609 1 62.34 64 GLY B O 1
ATOM 1475 N N . GLY B 1 65 ? 18.266 -13.766 -17.875 1 67 65 GLY B N 1
ATOM 1476 C CA . GLY B 1 65 ? 17.672 -15.078 -17.672 1 67 65 GLY B CA 1
ATOM 1477 C C . GLY B 1 65 ? 16.328 -15.242 -18.328 1 67 65 GLY B C 1
ATOM 1478 O O . GLY B 1 65 ? 15.695 -16.297 -18.203 1 67 65 GLY B O 1
ATOM 1479 N N . GLY B 1 66 ? 15.805 -14.227 -19.203 1 82.88 66 GLY B N 1
ATOM 1480 C CA . GLY B 1 66 ? 14.555 -14.375 -19.922 1 82.88 66 GLY B CA 1
ATOM 1481 C C . GLY B 1 66 ? 13.344 -13.969 -19.094 1 82.88 66 GLY B C 1
ATOM 1482 O O . GLY B 1 66 ? 13.477 -13.609 -17.922 1 82.88 66 GLY B O 1
ATOM 1483 N N . GLU B 1 67 ? 12.18 -14.039 -19.719 1 90.94 67 GLU B N 1
ATOM 1484 C CA . GLU B 1 67 ? 10.922 -13.656 -19.094 1 90.94 67 GLU B CA 1
ATOM 1485 C C . GLU B 1 67 ? 10.43 -14.742 -18.141 1 90.94 67 GLU B C 1
ATOM 1487 O O . GLU B 1 67 ? 10.688 -15.93 -18.359 1 90.94 67 GLU B O 1
ATOM 1492 N N . LEU B 1 68 ? 9.867 -14.297 -17.094 1 95.06 68 LEU B N 1
ATOM 1493 C CA . LEU B 1 68 ? 9.188 -15.219 -16.188 1 95.06 68 LEU B CA 1
ATOM 1494 C C . LEU B 1 68 ? 7.953 -15.828 -16.859 1 95.06 68 LEU B C 1
ATOM 1496 O O . LEU B 1 68 ? 7.207 -15.125 -17.547 1 95.06 68 LEU B O 1
ATOM 1500 N N . GLN B 1 69 ? 7.809 -17.125 -16.625 1 97.5 69 GLN B N 1
ATOM 1501 C CA . GLN B 1 69 ? 6.617 -17.797 -17.125 1 97.5 69 GLN B CA 1
ATOM 1502 C C . GLN B 1 69 ? 5.695 -18.203 -15.969 1 97.5 69 GLN B C 1
ATOM 1504 O O . GLN B 1 69 ? 6.117 -18.906 -15.047 1 97.5 69 GLN B O 1
ATOM 1509 N N . PHE B 1 70 ? 4.461 -17.781 -16.125 1 98.5 70 PHE B N 1
ATOM 1510 C CA . PHE B 1 70 ? 3.475 -18.078 -15.094 1 98.5 70 PHE B CA 1
ATOM 1511 C C . PHE B 1 70 ? 3.115 -19.562 -15.102 1 98.5 70 PHE B C 1
ATOM 1513 O O . PHE B 1 70 ? 2.902 -20.156 -16.156 1 98.5 70 PHE B O 1
ATOM 1520 N N . LEU B 1 71 ? 3.066 -20.188 -13.906 1 98.5 71 LEU B N 1
ATOM 1521 C CA . LEU B 1 71 ? 2.545 -21.547 -13.797 1 98.5 71 LEU B CA 1
ATOM 1522 C C . LEU B 1 71 ? 1.201 -21.562 -13.07 1 98.5 71 LEU B C 1
ATOM 1524 O O . LEU B 1 71 ? 0.169 -21.859 -13.68 1 98.5 71 LEU B O 1
ATOM 1528 N N . GLU B 1 72 ? 1.17 -21.172 -11.719 1 98.69 72 GLU B N 1
ATOM 1529 C CA . GLU B 1 72 ? -0.063 -21.141 -10.938 1 98.69 72 GLU B CA 1
ATOM 1530 C C . GLU B 1 72 ? 0.106 -20.297 -9.672 1 98.69 72 GLU B C 1
ATOM 1532 O O . GLU B 1 72 ? 1.23 -20.047 -9.234 1 98.69 72 GLU B O 1
ATOM 1537 N N . VAL B 1 73 ? -1.061 -19.906 -9.195 1 98.88 73 VAL B N 1
ATOM 1538 C CA . VAL B 1 73 ? -1.099 -19.422 -7.824 1 98.88 73 VAL B CA 1
ATOM 1539 C C . VAL B 1 73 ? -1.312 -20.594 -6.863 1 98.88 73 VAL B C 1
ATOM 1541 O O . VAL B 1 73 ? -2.256 -21.375 -7.023 1 98.88 73 VAL B O 1
ATOM 1544 N N . VAL B 1 74 ? -0.465 -20.625 -5.852 1 98.62 74 VAL B N 1
ATOM 1545 C CA . VAL B 1 74 ? -0.553 -21.797 -4.992 1 98.62 74 VAL B CA 1
ATOM 1546 C C . VAL B 1 74 ? -1.145 -21.406 -3.641 1 98.62 74 VAL B C 1
ATOM 1548 O O . VAL B 1 74 ? -1.639 -22.266 -2.9 1 98.62 74 VAL B O 1
ATOM 1551 N N . GLU B 1 75 ? -1.11 -20.234 -3.199 1 98.62 75 GLU B N 1
ATOM 1552 C CA . GLU B 1 75 ? -1.723 -19.672 -1.999 1 98.62 75 GLU B CA 1
ATOM 1553 C C . GLU B 1 75 ? -2.248 -18.266 -2.252 1 98.62 75 GLU B C 1
ATOM 1555 O O . GLU B 1 75 ? -1.693 -17.531 -3.07 1 98.62 75 GLU B O 1
ATOM 1560 N N . ALA B 1 76 ? -3.303 -17.969 -1.552 1 98.81 76 ALA B N 1
ATOM 1561 C CA . ALA B 1 76 ? -3.875 -16.641 -1.71 1 98.81 76 ALA B CA 1
ATOM 1562 C C . ALA B 1 76 ? -4.633 -16.219 -0.455 1 98.81 76 ALA B C 1
ATOM 1564 O O . ALA B 1 76 ? -5.285 -17.047 0.192 1 98.81 76 ALA B O 1
ATOM 1565 N N . GLN B 1 77 ? -4.555 -14.984 -0.141 1 98.56 77 GLN B N 1
ATOM 1566 C CA . GLN B 1 77 ? -5.391 -14.305 0.845 1 98.56 77 GLN B CA 1
ATOM 1567 C C . GLN B 1 77 ? -5.961 -13 0.282 1 98.56 77 GLN B C 1
ATOM 1569 O O . GLN B 1 77 ? -5.391 -12.422 -0.643 1 98.56 77 GLN B O 1
ATOM 1574 N N . SER B 1 78 ? -7.051 -12.609 0.768 1 97.81 78 SER B N 1
ATOM 1575 C CA . SER B 1 78 ? -7.66 -11.336 0.403 1 97.81 78 SER B CA 1
ATOM 1576 C C . SER B 1 78 ? -7.867 -10.453 1.629 1 97.81 78 SER B C 1
ATOM 1578 O O . SER B 1 78 ? -8.016 -10.953 2.744 1 97.81 78 SER B O 1
ATOM 1580 N N . GLN B 1 79 ? -7.852 -9.117 1.427 1 96.06 79 GLN B N 1
ATOM 1581 C CA . GLN B 1 79 ? -8.078 -8.109 2.457 1 96.06 79 GLN B CA 1
ATOM 1582 C C . GLN B 1 79 ? -8.828 -6.91 1.896 1 96.06 79 GLN B C 1
ATOM 1584 O O . GLN B 1 79 ? -8.422 -6.328 0.889 1 96.06 79 GLN B O 1
ATOM 1589 N N . VAL B 1 80 ? -9.906 -6.676 2.568 1 94.31 80 VAL B N 1
ATOM 1590 C CA . VAL B 1 80 ? -10.602 -5.449 2.195 1 94.31 80 VAL B CA 1
ATOM 1591 C C . VAL B 1 80 ? -9.82 -4.234 2.703 1 94.31 80 VAL B C 1
ATOM 1593 O O . VAL B 1 80 ? -9.648 -4.062 3.91 1 94.31 80 VAL B O 1
ATOM 1596 N N . VAL B 1 81 ? -9.367 -3.463 1.713 1 93.44 81 VAL B N 1
ATOM 1597 C CA . VAL B 1 81 ? -8.617 -2.264 2.059 1 93.44 81 VAL B CA 1
ATOM 1598 C C . VAL B 1 81 ? -9.508 -1.033 1.924 1 93.44 81 VAL B C 1
ATOM 1600 O O . VAL B 1 81 ? -10.219 -0.882 0.929 1 93.44 81 VAL B O 1
ATOM 1603 N N . SER B 1 82 ? -9.523 -0.267 3.01 1 92.88 82 SER B N 1
ATOM 1604 C CA . SER B 1 82 ? -10.289 0.977 3.053 1 92.88 82 SER B CA 1
ATOM 1605 C C . SER B 1 82 ? -9.68 1.965 4.043 1 92.88 82 SER B C 1
ATOM 1607 O O . SER B 1 82 ? -9.18 1.568 5.098 1 92.88 82 SER B O 1
ATOM 1609 N N . GLY B 1 83 ? -9.719 3.271 3.625 1 95.19 83 GLY B N 1
ATOM 1610 C CA . GLY B 1 83 ? -9.18 4.332 4.465 1 95.19 83 GLY B CA 1
ATOM 1611 C C . GLY B 1 83 ? -8.789 5.57 3.68 1 95.19 83 GLY B C 1
ATOM 1612 O O . GLY B 1 83 ? -9.289 5.801 2.578 1 95.19 83 GLY B O 1
ATOM 1613 N N . ILE B 1 84 ? -8.055 6.355 4.34 1 97.12 84 ILE B N 1
ATOM 1614 C CA . ILE B 1 84 ? -7.477 7.547 3.727 1 97.12 84 ILE B CA 1
ATOM 1615 C C . ILE B 1 84 ? -5.953 7.477 3.812 1 97.12 84 ILE B C 1
ATOM 1617 O O . ILE B 1 84 ? -5.395 7.328 4.902 1 97.12 84 ILE B O 1
ATOM 1621 N N . LYS B 1 85 ? -5.379 7.48 2.646 1 97.88 85 LYS B N 1
ATOM 1622 C CA . LYS B 1 85 ? -3.922 7.543 2.598 1 97.88 85 LYS B CA 1
ATOM 1623 C C . LYS B 1 85 ? -3.438 8.984 2.475 1 97.88 85 LYS B C 1
ATOM 1625 O O . LYS B 1 85 ? -3.934 9.742 1.638 1 97.88 85 LYS B O 1
ATOM 1630 N N . TYR B 1 86 ? -2.453 9.32 3.33 1 98.69 86 TYR B N 1
ATOM 1631 C CA . TYR B 1 86 ? -1.82 10.633 3.295 1 98.69 86 TYR B CA 1
ATOM 1632 C C . TYR B 1 86 ? -0.377 10.531 2.816 1 98.69 86 TYR B C 1
ATOM 1634 O O . TYR B 1 86 ? 0.357 9.633 3.229 1 98.69 86 TYR B O 1
ATOM 1642 N N . TYR B 1 87 ? -0.094 11.406 1.972 1 98.81 87 TYR B N 1
ATOM 1643 C CA . TYR B 1 87 ? 1.273 11.617 1.512 1 98.81 87 TYR B CA 1
ATOM 1644 C C . TYR B 1 87 ? 1.842 12.922 2.074 1 98.81 87 TYR B C 1
ATOM 1646 O O . TYR B 1 87 ? 1.404 14.008 1.698 1 98.81 87 TYR B O 1
ATOM 1654 N N . LEU B 1 88 ? 2.807 12.797 2.873 1 98.88 88 LEU B N 1
ATOM 1655 C CA . LEU B 1 88 ? 3.299 13.961 3.609 1 98.88 88 LEU B CA 1
ATOM 1656 C C . LEU B 1 88 ? 4.758 14.234 3.271 1 98.88 88 LEU B C 1
ATOM 1658 O O . LEU B 1 88 ? 5.551 13.305 3.105 1 98.88 88 LEU B O 1
ATOM 1662 N N . LYS B 1 89 ? 5.074 15.438 3.166 1 98.81 89 LYS B N 1
ATOM 1663 C CA . LYS B 1 89 ? 6.457 15.891 3.281 1 98.81 89 LYS B CA 1
ATOM 1664 C C . LYS B 1 89 ? 6.738 16.453 4.672 1 98.81 89 LYS B C 1
ATOM 1666 O O . LYS B 1 89 ? 6.152 17.453 5.07 1 98.81 89 LYS B O 1
ATOM 1671 N N . VAL B 1 90 ? 7.609 15.844 5.309 1 98.75 90 VAL B N 1
ATOM 1672 C CA . VAL B 1 90 ? 7.844 16.109 6.727 1 98.75 90 VAL B CA 1
ATOM 1673 C C . VAL B 1 90 ? 9.227 16.734 6.914 1 98.75 90 VAL B C 1
ATOM 1675 O O . VAL B 1 90 ? 10.234 16.172 6.496 1 98.75 90 VAL B O 1
ATOM 1678 N N . SER B 1 91 ? 9.25 17.875 7.449 1 98.38 91 SER B N 1
ATOM 1679 C CA . SER B 1 91 ? 10.492 18.516 7.875 1 98.38 91 SER B CA 1
ATOM 1680 C C . SER B 1 91 ? 10.898 18.062 9.273 1 98.38 91 SER B C 1
ATOM 1682 O O . SER B 1 91 ? 10.07 18.031 10.188 1 98.38 91 SER B O 1
ATOM 1684 N N . ALA B 1 92 ? 12.156 17.656 9.398 1 97.81 92 ALA B N 1
ATOM 1685 C CA . ALA B 1 92 ? 12.68 17.172 10.672 1 97.81 92 ALA B CA 1
ATOM 1686 C C . ALA B 1 92 ? 14.148 17.562 10.844 1 97.81 92 ALA B C 1
ATOM 1688 O O . ALA B 1 92 ? 14.773 18.062 9.914 1 97.81 92 ALA B O 1
ATOM 1689 N N . VAL B 1 93 ? 14.602 17.422 12.078 1 96.19 93 VAL B N 1
ATOM 1690 C CA . VAL B 1 93 ? 15.992 17.734 12.406 1 96.19 93 VAL B CA 1
ATOM 1691 C C . VAL B 1 93 ? 16.641 16.516 13.078 1 96.19 93 VAL B C 1
ATOM 1693 O O . VAL B 1 93 ? 16.031 15.859 13.906 1 96.19 93 VAL B O 1
ATOM 1696 N N . ARG B 1 94 ? 17.828 16.219 12.633 1 92.69 94 ARG B N 1
ATOM 1697 C CA . ARG B 1 94 ? 18.672 15.219 13.266 1 92.69 94 ARG B CA 1
ATOM 1698 C C . ARG B 1 94 ? 20.094 15.727 13.438 1 92.69 94 ARG B C 1
ATOM 1700 O O . ARG B 1 94 ? 20.734 16.109 12.461 1 92.69 94 ARG B O 1
ATOM 1707 N N . ASN B 1 95 ? 20.516 15.742 14.641 1 91.12 95 ASN B N 1
ATOM 1708 C CA . ASN B 1 95 ? 21.875 16.219 14.953 1 91.12 95 ASN B CA 1
ATOM 1709 C C . ASN B 1 95 ? 22.125 17.594 14.367 1 91.12 95 ASN B C 1
ATOM 1711 O O . ASN B 1 95 ? 2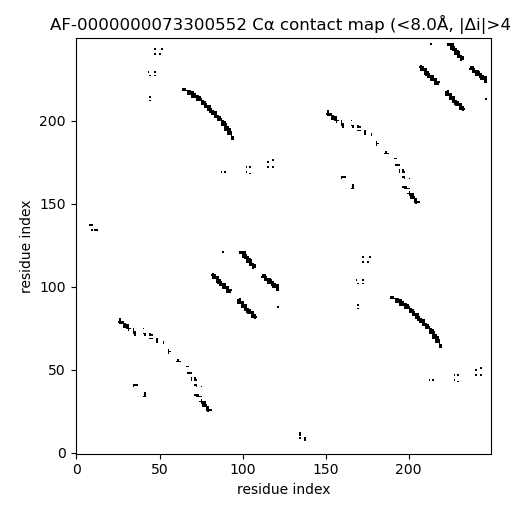3.172 17.844 13.766 1 91.12 95 ASN B O 1
ATOM 1715 N N . GLY B 1 96 ? 21.156 18.422 14.43 1 91.38 96 GLY B N 1
ATOM 1716 C CA . GLY B 1 96 ? 21.281 19.812 14 1 91.38 96 GLY B CA 1
ATOM 1717 C C . GLY B 1 96 ? 21.047 20 12.508 1 91.38 96 GLY B C 1
ATOM 1718 O O . GLY B 1 96 ? 20.969 21.125 12.023 1 91.38 96 GLY B O 1
ATOM 1719 N N . ALA B 1 97 ? 20.938 18.922 11.727 1 93.12 97 ALA B N 1
ATOM 1720 C CA . ALA B 1 97 ? 20.719 19.016 10.281 1 93.12 97 ALA B CA 1
ATOM 1721 C C . ALA B 1 97 ? 19.234 18.953 9.961 1 93.12 97 ALA B C 1
ATOM 1723 O O . ALA 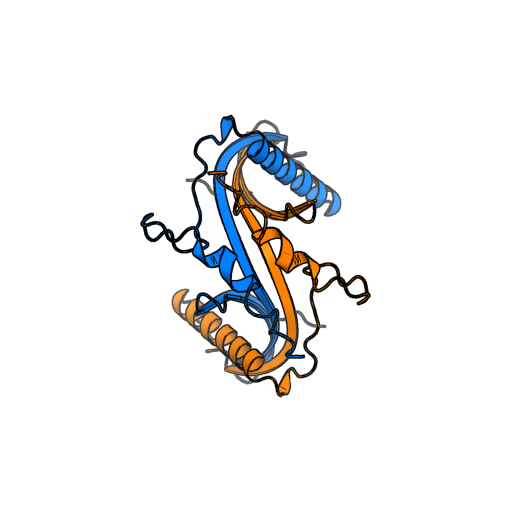B 1 97 ? 18.516 18.078 10.438 1 93.12 97 ALA B O 1
ATOM 1724 N N . HIS B 1 98 ? 18.844 19.984 9.141 1 96.12 98 HIS B N 1
ATOM 1725 C CA . HIS B 1 98 ? 17.469 20 8.641 1 96.12 98 HIS B CA 1
ATOM 1726 C C . HIS B 1 98 ? 17.297 19.031 7.469 1 96.12 98 HIS B C 1
ATOM 1728 O O . HIS B 1 98 ? 18.094 19.062 6.527 1 96.12 98 HIS B O 1
ATOM 1734 N N . MET B 1 99 ? 16.25 18.188 7.578 1 95.5 99 MET B N 1
ATOM 1735 C CA . MET B 1 99 ? 16.031 17.188 6.543 1 95.5 99 MET B CA 1
ATOM 1736 C C . MET B 1 99 ? 14.555 17.109 6.172 1 95.5 99 MET B C 1
ATOM 1738 O O . MET B 1 99 ? 13.688 17.438 6.984 1 95.5 99 MET B O 1
ATOM 1742 N N . LEU B 1 100 ? 14.336 16.688 4.918 1 98 100 LEU B N 1
ATOM 1743 C CA . LEU B 1 100 ? 12.984 16.453 4.434 1 98 100 LEU B CA 1
ATOM 1744 C C . LEU B 1 100 ? 12.75 14.969 4.188 1 98 100 LEU B C 1
ATOM 1746 O O . LEU B 1 100 ? 13.617 14.281 3.645 1 98 100 LEU B O 1
ATOM 1750 N N . PHE B 1 101 ? 11.617 14.531 4.613 1 98.12 101 PHE B N 1
ATOM 1751 C CA . PHE B 1 101 ? 11.25 13.125 4.445 1 98.12 101 PHE B CA 1
ATOM 1752 C C . PHE B 1 101 ? 9.891 13 3.76 1 98.12 101 PHE B C 1
ATOM 1754 O O . PHE B 1 101 ? 9 13.82 3.979 1 98.12 101 PHE B O 1
ATOM 1761 N N . ASP B 1 102 ? 9.758 11.992 2.939 1 98.75 102 ASP B N 1
ATOM 1762 C CA . ASP B 1 102 ? 8.453 11.539 2.453 1 98.75 102 ASP B CA 1
ATOM 1763 C C . ASP B 1 102 ? 7.848 10.508 3.393 1 98.75 102 ASP B C 1
ATOM 1765 O O . ASP B 1 102 ? 8.531 9.57 3.822 1 98.75 102 ASP B O 1
ATOM 1769 N N . SER B 1 103 ? 6.598 10.742 3.676 1 98.75 103 SER B N 1
ATOM 1770 C CA . SER B 1 103 ? 5.867 9.844 4.562 1 98.75 103 SER B CA 1
ATOM 1771 C C . SER B 1 103 ? 4.531 9.43 3.953 1 98.75 103 SER B C 1
ATOM 1773 O O . SER B 1 103 ? 3.826 10.25 3.371 1 98.75 103 SER B O 1
ATOM 1775 N N . GLU B 1 104 ? 4.156 8.141 4.055 1 98.81 104 GLU B N 1
ATOM 1776 C CA . GLU B 1 104 ? 2.836 7.625 3.707 1 98.81 104 GLU B CA 1
ATOM 1777 C C . GLU B 1 104 ? 2.156 6.992 4.918 1 98.81 104 GLU B C 1
ATOM 1779 O O . GLU B 1 104 ? 2.693 6.062 5.523 1 98.81 104 GLU B O 1
ATOM 1784 N N . VAL B 1 105 ? 0.995 7.523 5.23 1 98.81 105 VAL B N 1
ATOM 1785 C CA . VAL B 1 105 ? 0.222 7.074 6.383 1 98.81 105 VAL B CA 1
ATOM 1786 C C . VAL B 1 105 ? -1.193 6.703 5.945 1 98.81 105 VAL B C 1
ATOM 1788 O O . VAL B 1 105 ? -1.815 7.426 5.16 1 98.81 105 VAL B O 1
ATOM 1791 N N . VAL B 1 106 ? -1.687 5.57 6.43 1 97.69 106 VAL B N 1
ATOM 1792 C CA . VAL B 1 106 ? -3.086 5.219 6.203 1 97.69 106 VAL B CA 1
ATOM 1793 C C . VAL B 1 106 ? -3.875 5.391 7.5 1 97.69 106 VAL B C 1
ATOM 1795 O O . VAL B 1 106 ? -3.449 4.922 8.562 1 97.69 106 VAL B O 1
ATOM 1798 N N . VAL B 1 107 ? -4.992 6.074 7.316 1 97.88 107 VAL B N 1
ATOM 1799 C CA . VAL B 1 107 ? -5.898 6.312 8.438 1 97.88 107 VAL B CA 1
ATOM 1800 C C . VAL B 1 107 ? -7.25 5.664 8.156 1 97.88 107 VAL B C 1
ATOM 1802 O O . VAL B 1 107 ? -7.77 5.754 7.039 1 97.88 107 VAL B O 1
ATOM 1805 N N . LYS B 1 108 ? -7.668 4.93 9.125 1 95.88 108 LYS B N 1
ATOM 1806 C CA . LYS B 1 108 ? -9.023 4.398 9.125 1 95.88 108 LYS B CA 1
ATOM 1807 C C . LYS B 1 108 ? -9.844 4.988 10.273 1 95.88 108 LYS B C 1
ATOM 1809 O O . LYS B 1 108 ? -9.938 4.391 11.352 1 95.88 108 LYS B O 1
ATOM 1814 N N . PRO B 1 109 ? -10.461 6.078 9.961 1 93.81 109 PRO B N 1
ATOM 1815 C CA . PRO B 1 109 ? -11.109 6.809 11.055 1 93.81 109 PRO B CA 1
ATOM 1816 C C . PRO B 1 109 ? -12.156 5.973 11.781 1 93.81 109 PRO B C 1
ATOM 1818 O O . PRO B 1 109 ? -12.32 6.102 13 1 93.81 109 PRO B O 1
ATOM 1821 N N . TRP B 1 110 ? -12.859 5.074 11.141 1 91.81 110 TRP B N 1
ATOM 1822 C CA . TRP B 1 110 ? -13.938 4.277 11.703 1 91.81 110 TRP B CA 1
ATOM 1823 C C . TRP B 1 110 ? -13.391 3.17 12.602 1 91.81 110 TRP B C 1
ATOM 1825 O O . TRP B 1 110 ? -14.125 2.605 13.414 1 91.81 110 TRP B O 1
ATOM 1835 N N . LEU B 1 111 ? -12.086 2.936 12.5 1 91.56 111 LEU B N 1
ATOM 1836 C CA . LEU B 1 111 ? -11.43 1.94 13.344 1 91.56 111 LEU B CA 1
ATOM 1837 C C . LEU B 1 111 ? -10.461 2.604 14.312 1 91.56 111 LEU B C 1
ATOM 1839 O O . LEU B 1 111 ? -9.766 1.919 15.07 1 91.56 111 LEU B O 1
ATOM 1843 N N . HIS B 1 112 ? -10.398 3.961 14.234 1 94.44 112 HIS B N 1
ATOM 1844 C CA . HIS B 1 112 ? -9.438 4.703 15.055 1 94.44 112 HIS B CA 1
ATOM 1845 C C . HIS B 1 112 ? -8.031 4.145 14.891 1 94.44 112 HIS B C 1
ATOM 1847 O O . HIS B 1 112 ? -7.324 3.938 15.883 1 94.44 112 HIS B O 1
ATOM 1853 N N . SER B 1 113 ? -7.742 3.914 13.68 1 95.81 113 SER B N 1
ATOM 1854 C CA . SER B 1 113 ? -6.449 3.311 13.375 1 95.81 113 SER B CA 1
ATOM 1855 C C . SER B 1 113 ? -5.633 4.191 12.438 1 95.81 113 SER B C 1
ATOM 1857 O O . SER B 1 113 ? -6.188 4.852 11.555 1 95.81 113 SER B O 1
ATOM 1859 N N . LYS B 1 114 ? -4.312 4.238 12.586 1 97.62 114 LYS B N 1
ATOM 1860 C CA . LYS B 1 114 ? -3.344 4.812 11.656 1 97.62 114 LYS B CA 1
ATOM 1861 C C . LYS B 1 114 ? -2.096 3.941 11.562 1 97.62 114 LYS B C 1
ATOM 1863 O O . LYS B 1 114 ? -1.654 3.363 12.555 1 97.62 114 LYS B O 1
ATOM 1868 N N . GLN B 1 115 ? -1.621 3.848 10.43 1 97.38 115 GLN B N 1
ATOM 1869 C CA . GLN B 1 115 ? -0.453 3.012 10.172 1 97.38 115 GLN B CA 1
ATOM 1870 C C . GLN B 1 115 ? 0.54 3.723 9.258 1 97.38 115 GLN B C 1
ATOM 1872 O O . GLN B 1 115 ? 0.157 4.266 8.219 1 97.38 115 GLN B O 1
ATOM 1877 N N . LEU B 1 116 ? 1.822 3.73 9.68 1 98.5 116 LEU B N 1
ATOM 1878 C CA . LEU B 1 116 ? 2.893 4.234 8.828 1 98.5 116 LEU B CA 1
ATOM 1879 C C . LEU B 1 116 ? 3.293 3.193 7.785 1 98.5 116 LEU B C 1
ATOM 1881 O O . LEU B 1 116 ? 3.732 2.096 8.133 1 98.5 116 LEU B O 1
ATOM 1885 N N . LEU B 1 117 ? 3.109 3.527 6.516 1 96.81 117 LEU B N 1
ATOM 1886 C CA . LEU B 1 117 ? 3.418 2.584 5.449 1 96.81 117 LEU B CA 1
ATOM 1887 C C . LEU B 1 117 ? 4.84 2.795 4.934 1 96.81 117 LEU B C 1
ATOM 1889 O O . LEU B 1 117 ? 5.496 1.843 4.508 1 96.81 117 LEU B O 1
ATOM 1893 N N . ASN B 1 118 ? 5.207 4.008 4.828 1 97.44 118 ASN B N 1
ATOM 1894 C CA . ASN B 1 118 ? 6.516 4.379 4.309 1 97.44 118 ASN B CA 1
ATOM 1895 C C . ASN B 1 118 ? 7.043 5.652 4.969 1 97.44 118 ASN B C 1
ATOM 1897 O O . ASN B 1 118 ? 6.27 6.559 5.285 1 97.44 118 ASN B O 1
ATOM 1901 N N . PHE B 1 119 ? 8.344 5.668 5.195 1 98 119 PHE B N 1
ATOM 1902 C CA . PHE B 1 119 ? 9.055 6.848 5.676 1 98 119 PHE B CA 1
ATOM 1903 C C . PHE B 1 119 ? 10.5 6.848 5.176 1 98 119 PHE B C 1
ATOM 1905 O O . PHE B 1 119 ? 11.297 6 5.578 1 98 119 PHE B O 1
ATOM 1912 N N . ALA B 1 120 ? 10.836 7.801 4.324 1 96.88 120 ALA B N 1
ATOM 1913 C CA . ALA B 1 120 ? 12.156 7.812 3.701 1 96.88 120 ALA B CA 1
ATOM 1914 C C . ALA B 1 120 ? 12.617 9.234 3.408 1 96.88 120 ALA B C 1
ATOM 1916 O O . ALA B 1 120 ? 11.789 10.125 3.17 1 96.88 120 ALA B O 1
ATOM 1917 N N . PRO B 1 121 ? 13.969 9.461 3.432 1 96.25 121 PRO B N 1
ATOM 1918 C CA . PRO B 1 121 ? 14.453 10.797 3.086 1 96.25 121 PRO B CA 1
ATOM 1919 C C . PRO B 1 121 ? 14.016 11.242 1.692 1 96.25 121 PRO B C 1
ATOM 1921 O O . PRO B 1 121 ? 13.938 10.422 0.775 1 96.25 121 PRO B O 1
ATOM 1924 N N . HIS B 1 122 ? 13.594 12.523 1.687 1 94.62 122 HIS B N 1
ATOM 1925 C CA . HIS B 1 122 ? 13.273 13.094 0.383 1 94.62 122 HIS B CA 1
ATOM 1926 C C . HIS B 1 122 ? 14.539 13.391 -0.412 1 94.62 122 HIS B C 1
ATOM 1928 O O . HIS B 1 122 ? 15.445 14.078 0.08 1 94.62 122 HIS B O 1
ATOM 1934 N N . GLY B 1 123 ? 14.898 12.609 -1.424 1 77.19 123 GLY B N 1
ATOM 1935 C CA . GLY B 1 123 ? 16.109 12.812 -2.209 1 77.19 123 GLY B CA 1
ATOM 1936 C C . GLY B 1 123 ? 16.344 14.273 -2.562 1 77.19 123 GLY B C 1
ATOM 1937 O O . GLY B 1 123 ? 15.453 15.109 -2.393 1 77.19 123 GLY B O 1
ATOM 1938 N N . PRO B 1 124 ? 17.734 14.633 -2.689 1 64 124 PRO B N 1
ATOM 1939 C CA . PRO B 1 124 ? 18.094 15.992 -3.104 1 64 124 PRO B CA 1
ATOM 1940 C C . PRO B 1 124 ? 17.328 16.453 -4.34 1 64 124 PRO B C 1
ATOM 1942 O O . PRO B 1 124 ? 16.953 15.633 -5.184 1 64 124 PRO B O 1
ATOM 1945 N N . ASN B 1 125 ? 16.453 17.5 -4.27 1 45.56 125 ASN B N 1
ATOM 1946 C CA . ASN B 1 125 ? 15.938 18.062 -5.52 1 45.56 125 ASN B CA 1
ATOM 1947 C C . ASN B 1 125 ? 17.031 18.172 -6.574 1 45.56 125 ASN B C 1
ATOM 1949 O O . ASN B 1 125 ? 18.203 18.406 -6.242 1 45.56 125 ASN B O 1
#

Foldseek 3Di:
DDPPDPPPPPPPVVPPVPPPPDPPPQWDKAWDDPFQPDPVNFVVQVVVQVVVQVVCVVVVCPVVPDGDDDDGDDTDIDTDDDFDKDWDWDWDDDPRDIFIKIWIKGDDVVVRDIDTDDIGTDPDD/DDPPDPVPPPPPVVPPVPPPDDPPPQWDKAWDDPFQPDPVNFVVQVVVQVVVQVVCVVVVCVVVPDGDDDDGDDTDIDTDDDFDKDWDWDWDDDPRDIFIKIWIKTDDVVVRDIDTDDIGTDPDD